Protein 9B9L (pdb70)

Foldseek 3Di:
DDDLVVLLVLLVVQDQDPVSLQVNLVVVLVPLVCQQSNVVVLLVSLLVDQLVCVVVSVVSLVNNLVVSVVVHCRNVVNCLVPLLPSLLSSVPSCPVHDCVVVVVVLVVCVVVVSDDDVSSVSSVVSD/DDDLVVLVVLVVPQDLDVVSLQVVLVVCLVVVVVQLSSLVSLLVVLLPDDLVCNVSSVVSLVSNLVVCVVPNCSNVVNCLVRQLVSLLSNLPVVCPSVVVLVVCDVVCSDDVVSSVSNVVSND/DDDDDDVPDDD

Secondary structure (DSSP, 8-state):
---HHHHHHHHHH--SBHHHHHHHHHHHHHTGGGHHHHHHHHHHHHHHS-HHHHHHHHHHHHHHHHHGGGT-SHHHHHHHHHHHHHHHHHHTT-TTS--HHHHHHHHHHHHHTSS-HHHHHHHTTT-/---HHHHHHHHHT--SSHHHHHHHHHHHHHTGGGHHHHHHHHHHHHTTS-GGGHHHHHHHHHHHHHHHTTT-SHHHHHHHHHHHHHHHHHHS----HHHHHHHHHHTTSS-HHHHHHHHHTT-/-PPBP------

Radius of gyration: 19.57 Å; Cα contacts (8 Å, |Δi|>4): 255; chains: 3; bounding box: 43×52×42 Å

InterPro domains:
  IPR006569 CID domain [PF04818] (8-125)
  IPR006569 CID domain [PS51391] (1-133)
  IPR006569 CID domain [SM00582] (8-130)
  IPR008942 ENTH/VHS [G3DSA:1.25.40.90] (1-135)
  IPR008942 ENTH/VHS [SSF48464] (3-128)
  IPR032337 RPRD1A/B, C-terminal domain [PF16566] (178-324)
  IPR047882 RPRD1B, CID domain [cd17012] (3-131)

B-factor: mean 77.67, std 10.61, range [42.47, 113.45]

Organism: Homo sapiens (NCBI:txid9606)

Nearest PDB structures (foldseek):
  9b9l-assembly2_B  TM=1.008E+00  e=5.001E-17  Homo sapiens
  4jxt-assembly1_A  TM=9.809E-01  e=1.458E-11  Homo sapiens
  4q94-assembly3_A  TM=7.690E-01  e=9.410E-14  Homo sapiens
  4q94-assembly3_B  TM=7.676E-01  e=2.554E-13  Homo sapiens
  4q96-assembly2_A  TM=7.679E-01  e=2.967E-13  Homo sapiens

Structure (mmCIF, N/CA/C/O backbone):
data_9B9L
#
_entry.id   9B9L
#
_cell.length_a   66.317
_cell.length_b   90.231
_cell.length_c   135.074
_cell.angle_alpha   90.00
_cell.angle_beta   90.00
_cell.angle_gamma   90.00
#
_symmetry.space_group_name_H-M   'C 2 2 21'
#
loop_
_entity.id
_entity.type
_entity.pdbx_description
1 polymer 'Regulation of nuclear pre-mRNA domain-containing protein 1B'
2 polymer SER-PRO-THR-SER-PRO-SER-TYR-SER-PRO-TPO-SER-PRO-SER-TYR-SER
3 water water
#
loop_
_atom_site.group_PDB
_atom_site.id
_atom_site.type_symbol
_atom_site.label_atom_id
_atom_site.label_alt_id
_atom_site.label_comp_id
_atom_site.label_asym_id
_atom_site.label_entity_id
_atom_site.label_seq_id
_atom_site.pdbx_PDB_ins_code
_atom_site.Cartn_x
_atom_site.Cartn_y
_atom_site.Cartn_z
_atom_site.occupancy
_atom_site.B_iso_or_equiv
_atom_site.auth_seq_id
_atom_site.auth_comp_id
_atom_site.auth_asym_id
_atom_site.auth_atom_id
_atom_site.pdbx_PDB_model_num
ATOM 1 N N . SER A 1 1 ? 46.366 14.389 -15.230 1.00 94.70 1 SER A N 1
ATOM 2 C CA . SER A 1 1 ? 45.715 15.697 -15.060 1.00 92.97 1 SER A CA 1
ATOM 3 C C . SER A 1 1 ? 44.285 15.642 -15.558 1.00 89.02 1 SER A C 1
ATOM 4 O O . SER A 1 1 ? 44.053 15.413 -16.746 1.00 87.12 1 SER A O 1
ATOM 7 N N . PHE A 1 2 ? 43.323 15.853 -14.665 1.00 82.20 2 PHE A N 1
ATOM 8 C CA . PHE A 1 2 ? 41.928 15.747 -15.074 1.00 85.31 2 PHE A CA 1
ATOM 9 C C . PHE A 1 2 ? 41.533 16.919 -15.968 1.00 90.82 2 PHE A C 1
ATOM 10 O O . PHE A 1 2 ? 41.930 18.065 -15.736 1.00 91.39 2 PHE A O 1
ATOM 18 N N . SER A 1 3 ? 40.733 16.622 -16.989 1.00 87.12 3 SER A N 1
ATOM 19 C CA . SER A 1 3 ? 40.107 17.635 -17.828 1.00 85.29 3 SER A CA 1
ATOM 20 C C . SER A 1 3 ? 38.843 17.010 -18.390 1.00 84.75 3 SER A C 1
ATOM 21 O O . SER A 1 3 ? 38.913 15.922 -18.965 1.00 82.90 3 SER A O 1
ATOM 24 N N . GLU A 1 4 ? 37.702 17.684 -18.227 1.00 84.88 4 GLU A N 1
ATOM 25 C CA . GLU A 1 4 ? 36.449 17.144 -18.749 1.00 81.60 4 GLU A CA 1
ATOM 26 C C . GLU A 1 4 ? 36.580 16.773 -20.222 1.00 84.74 4 GLU A C 1
ATOM 27 O O . GLU A 1 4 ? 36.220 15.663 -20.629 1.00 88.89 4 GLU A O 1
ATOM 33 N N . SER A 1 5 ? 37.118 17.679 -21.038 1.00 81.60 5 SER A N 1
ATOM 34 C CA . SER A 1 5 ? 37.169 17.409 -22.470 1.00 83.21 5 SER A CA 1
ATOM 35 C C . SER A 1 5 ? 38.091 16.242 -22.810 1.00 83.27 5 SER A C 1
ATOM 36 O O . SER A 1 5 ? 37.960 15.655 -23.890 1.00 82.03 5 SER A O 1
ATOM 39 N N . ALA A 1 6 ? 39.020 15.894 -21.922 1.00 79.82 6 ALA A N 1
ATOM 40 C CA . ALA A 1 6 ? 39.841 14.716 -22.165 1.00 81.77 6 ALA A CA 1
ATOM 41 C C . ALA A 1 6 ? 39.041 13.439 -21.912 1.00 84.68 6 ALA A C 1
ATOM 42 O O . ALA A 1 6 ? 39.108 12.478 -22.693 1.00 78.90 6 ALA A O 1
ATOM 44 N N . LEU A 1 7 ? 38.282 13.419 -20.816 1.00 84.79 7 LEU A N 1
ATOM 45 C CA . LEU A 1 7 ? 37.340 12.340 -20.555 1.00 82.69 7 LEU A CA 1
ATOM 46 C C . LEU A 1 7 ? 36.428 12.079 -21.743 1.00 79.08 7 LEU A C 1
ATOM 47 O O . LEU A 1 7 ? 36.309 10.939 -22.200 1.00 84.57 7 LEU A O 1
ATOM 52 N N . GLU A 1 8 ? 35.790 13.122 -22.271 1.00 79.60 8 GLU A N 1
ATOM 53 C CA . GLU A 1 8 ? 34.970 12.938 -23.464 1.00 82.53 8 GLU A CA 1
ATOM 54 C C . GLU A 1 8 ? 35.752 12.223 -24.564 1.00 79.55 8 GLU A C 1
ATOM 55 O O . GLU A 1 8 ? 35.179 11.427 -25.319 1.00 76.54 8 GLU A O 1
ATOM 61 N N . LYS A 1 9 ? 37.064 12.468 -24.640 1.00 78.74 9 LYS A N 1
ATOM 62 C CA . LYS A 1 9 ? 37.892 11.839 -25.663 1.00 80.24 9 LYS A CA 1
ATOM 63 C C . LYS A 1 9 ? 38.105 10.364 -25.348 1.00 85.04 9 LYS A C 1
ATOM 64 O O . LYS A 1 9 ? 37.736 9.486 -26.142 1.00 82.23 9 LYS A O 1
ATOM 70 N N . LYS A 1 10 ? 38.701 10.080 -24.178 1.00 84.66 10 LYS A N 1
ATOM 71 C CA . LYS A 1 10 ? 38.845 8.707 -23.705 1.00 75.58 10 LYS A CA 1
ATOM 72 C C . LYS A 1 10 ? 37.542 7.927 -23.881 1.00 77.33 10 LYS A C 1
ATOM 73 O O . LYS A 1 10 ? 37.541 6.830 -24.450 1.00 82.28 10 LYS A O 1
ATOM 79 N N . LEU A 1 11 ? 36.414 8.497 -23.440 1.00 77.22 11 LEU A N 1
ATOM 80 C CA . LEU A 1 11 ? 35.117 7.849 -23.649 1.00 79.35 11 LEU A CA 1
ATOM 81 C C . LEU A 1 11 ? 34.891 7.530 -25.117 1.00 81.32 11 LEU A C 1
ATOM 82 O O . LEU A 1 11 ? 34.597 6.382 -25.478 1.00 85.48 11 LEU A O 1
ATOM 87 N N . SER A 1 12 ? 35.023 8.541 -25.979 1.00 78.72 12 SER A N 1
ATOM 88 C CA . SER A 1 12 ? 34.931 8.333 -27.418 1.00 79.54 12 SER A CA 1
ATOM 89 C C . SER A 1 12 ? 35.820 7.189 -27.895 1.00 76.31 12 SER A C 1
ATOM 90 O O . SER A 1 12 ? 35.491 6.519 -28.876 1.00 74.37 12 SER A O 1
ATOM 93 N N . GLU A 1 13 ? 36.947 6.955 -27.217 1.00 76.67 13 GLU A N 1
ATOM 94 C CA . GLU A 1 13 ? 37.929 5.958 -27.631 1.00 82.29 13 GLU A CA 1
ATOM 95 C C . GLU A 1 13 ? 37.718 4.590 -26.981 1.00 87.47 13 GLU A C 1
ATOM 96 O O . GLU A 1 13 ? 38.177 3.577 -27.530 1.00 82.01 13 GLU A O 1
ATOM 102 N N . LEU A 1 14 ? 37.060 4.551 -25.824 1.00 83.67 14 LEU A N 1
ATOM 103 C CA . LEU A 1 14 ? 36.741 3.330 -25.103 1.00 80.59 14 LEU A CA 1
ATOM 104 C C . LEU A 1 14 ? 36.296 2.221 -26.044 1.00 85.05 14 LEU A C 1
ATOM 105 O O . LEU A 1 14 ? 35.300 2.360 -26.765 1.00 85.31 14 LEU A O 1
ATOM 110 N N . SER A 1 15 ? 37.045 1.126 -26.052 1.00 83.98 15 SER A N 1
ATOM 111 C CA . SER A 1 15 ? 36.654 -0.056 -26.793 1.00 84.69 15 SER A CA 1
ATOM 112 C C . SER A 1 15 ? 36.055 -1.069 -25.828 1.00 82.49 15 SER A C 1
ATOM 113 O O . SER A 1 15 ? 35.918 -0.827 -24.628 1.00 80.18 15 SER A O 1
ATOM 116 N N . ASN A 1 16 ? 35.720 -2.234 -26.358 1.00 80.51 16 ASN A N 1
ATOM 117 C CA . ASN A 1 16 ? 35.077 -3.255 -25.555 1.00 82.32 16 ASN A CA 1
ATOM 118 C C . ASN A 1 16 ? 36.080 -4.157 -24.825 1.00 80.35 16 ASN A C 1
ATOM 119 O O . ASN A 1 16 ? 35.668 -4.945 -23.969 1.00 70.38 16 ASN A O 1
ATOM 124 N N . SER A 1 17 ? 37.381 -4.027 -25.108 1.00 80.95 17 SER A N 1
ATOM 125 C CA . SER A 1 17 ? 38.393 -4.937 -24.580 1.00 75.13 17 SER A CA 1
ATOM 126 C C . SER A 1 17 ? 38.478 -4.892 -23.052 1.00 75.73 17 SER A C 1
ATOM 127 O O . SER A 1 17 ? 38.056 -3.940 -22.396 1.00 80.49 17 SER A O 1
ATOM 130 N N . GLN A 1 18 ? 39.038 -5.963 -22.485 1.00 80.40 18 GLN A N 1
ATOM 131 C CA . GLN A 1 18 ? 39.274 -6.002 -21.045 1.00 78.72 18 GLN A CA 1
ATOM 132 C C . GLN A 1 18 ? 40.318 -4.975 -20.634 1.00 75.55 18 GLN A C 1
ATOM 133 O O . GLN A 1 18 ? 40.293 -4.480 -19.502 1.00 77.77 18 GLN A O 1
ATOM 139 N N . HIS A 1 19 ? 41.244 -4.656 -21.536 1.00 74.67 19 HIS A N 1
ATOM 140 C CA . HIS A 1 19 ? 42.276 -3.674 -21.233 1.00 82.76 19 HIS A CA 1
ATOM 141 C C . HIS A 1 19 ? 41.716 -2.258 -21.274 1.00 81.04 19 HIS A C 1
ATOM 142 O O . HIS A 1 19 ? 41.912 -1.479 -20.332 1.00 81.93 19 HIS A O 1
ATOM 149 N N . SER A 1 20 ? 41.017 -1.908 -22.360 1.00 76.69 20 SER A N 1
ATOM 150 C CA . SER A 1 20 ? 40.458 -0.565 -22.491 1.00 83.92 20 SER A CA 1
ATOM 151 C C . SER A 1 20 ? 39.639 -0.188 -21.265 1.00 77.85 20 SER A C 1
ATOM 152 O O . SER A 1 20 ? 39.926 0.805 -20.597 1.00 77.87 20 SER A O 1
ATOM 155 N N . VAL A 1 21 ? 38.630 -0.999 -20.939 1.00 78.13 21 VAL A N 1
ATOM 156 C CA . VAL A 1 21 ? 37.779 -0.705 -19.788 1.00 72.79 21 VAL A CA 1
ATOM 157 C C . VAL A 1 21 ? 38.607 -0.614 -18.510 1.00 79.33 21 VAL A C 1
ATOM 158 O O . VAL A 1 21 ? 38.373 0.255 -17.657 1.00 75.41 21 VAL A O 1
ATOM 162 N N . GLN A 1 22 ? 39.599 -1.490 -18.356 1.00 80.99 22 GLN A N 1
ATOM 163 C CA . GLN A 1 22 ? 40.192 -1.596 -17.028 1.00 82.23 22 GLN A CA 1
ATOM 164 C C . GLN A 1 22 ? 41.163 -0.462 -16.726 1.00 80.35 22 GLN A C 1
ATOM 165 O O . GLN A 1 22 ? 41.326 -0.112 -15.555 1.00 83.92 22 GLN A O 1
ATOM 171 N N . THR A 1 23 ? 41.789 0.141 -17.745 1.00 77.81 23 THR A N 1
ATOM 172 C CA . THR A 1 23 ? 42.731 1.237 -17.515 1.00 81.68 23 THR A CA 1
ATOM 173 C C . THR A 1 23 ? 42.106 2.620 -17.679 1.00 79.53 23 THR A C 1
ATOM 174 O O . THR A 1 23 ? 42.606 3.587 -17.097 1.00 74.85 23 THR A O 1
ATOM 178 N N . LEU A 1 24 ? 41.041 2.740 -18.463 1.00 74.12 24 LEU A N 1
ATOM 179 C CA . LEU A 1 24 ? 40.212 3.920 -18.351 1.00 74.54 24 LEU A CA 1
ATOM 180 C C . LEU A 1 24 ? 39.591 3.999 -16.964 1.00 75.64 24 LEU A C 1
ATOM 181 O O . LEU A 1 24 ? 39.600 5.059 -16.326 1.00 82.24 24 LEU A O 1
ATOM 186 N N . SER A 1 25 ? 39.095 2.875 -16.460 1.00 76.96 25 SER A N 1
ATOM 187 C CA . SER A 1 25 ? 38.513 2.847 -15.120 1.00 79.38 25 SER A CA 1
ATOM 188 C C . SER A 1 25 ? 39.532 3.185 -14.044 1.00 77.25 25 SER A C 1
ATOM 189 O O . SER A 1 25 ? 39.169 3.712 -12.985 1.00 77.57 25 SER A O 1
ATOM 192 N N . LEU A 1 26 ? 40.799 2.854 -14.279 1.00 75.43 26 LEU A N 1
ATOM 193 C CA . LEU A 1 26 ? 41.839 3.271 -13.352 1.00 77.48 26 LEU A CA 1
ATOM 194 C C . LEU A 1 26 ? 42.057 4.780 -13.416 1.00 84.45 26 LEU A C 1
ATOM 195 O O . LEU A 1 26 ? 42.212 5.429 -12.374 1.00 84.76 26 LEU A O 1
ATOM 200 N N . TRP A 1 27 ? 42.094 5.354 -14.629 1.00 85.38 27 TRP A N 1
ATOM 201 C CA . TRP A 1 27 ? 42.254 6.802 -14.760 1.00 81.13 27 TRP A CA 1
ATOM 202 C C . TRP A 1 27 ? 41.183 7.522 -13.954 1.00 81.71 27 TRP A C 1
ATOM 203 O O . TRP A 1 27 ? 41.486 8.409 -13.145 1.00 83.27 27 TRP A O 1
ATOM 214 N N . LEU A 1 28 ? 39.929 7.099 -14.105 1.00 74.17 28 LEU A N 1
ATOM 215 C CA . LEU A 1 28 ? 38.845 7.763 -13.390 1.00 75.69 28 LEU A CA 1
ATOM 216 C C . LEU A 1 28 ? 39.017 7.693 -11.870 1.00 81.64 28 LEU A C 1
ATOM 217 O O . LEU A 1 28 ? 38.701 8.662 -11.171 1.00 81.07 28 LEU A O 1
ATOM 222 N N . ILE A 1 29 ? 39.508 6.566 -11.326 1.00 82.17 29 ILE A N 1
ATOM 223 C CA . ILE A 1 29 ? 39.600 6.487 -9.858 1.00 82.38 29 ILE A CA 1
ATOM 224 C C . ILE A 1 29 ? 40.770 7.322 -9.365 1.00 81.81 29 ILE A C 1
ATOM 225 O O . ILE A 1 29 ? 40.745 7.821 -8.235 1.00 82.23 29 ILE A O 1
ATOM 230 N N . HIS A 1 30 ? 41.810 7.476 -10.189 1.00 86.08 30 HIS A N 1
ATOM 231 C CA . HIS A 1 30 ? 42.887 8.408 -9.862 1.00 88.75 30 HIS A CA 1
ATOM 232 C C . HIS A 1 30 ? 42.331 9.790 -9.546 1.00 89.11 30 HIS A C 1
ATOM 233 O O . HIS A 1 30 ? 42.852 10.507 -8.681 1.00 87.63 30 HIS A O 1
ATOM 240 N N . HIS A 1 31 ? 41.248 10.160 -10.213 1.00 86.15 31 HIS A N 1
ATOM 241 C CA . HIS A 1 31 ? 40.610 11.453 -10.054 1.00 84.09 31 HIS A CA 1
ATOM 242 C C . HIS A 1 31 ? 39.274 11.323 -9.325 1.00 85.07 31 HIS A C 1
ATOM 243 O O . HIS A 1 31 ? 38.301 12.004 -9.659 1.00 86.46 31 HIS A O 1
ATOM 250 N N . ARG A 1 32 ? 39.207 10.445 -8.315 1.00 83.17 32 ARG A N 1
ATOM 251 C CA . ARG A 1 32 ? 37.968 10.295 -7.549 1.00 80.88 32 ARG A CA 1
ATOM 252 C C . ARG A 1 32 ? 37.484 11.634 -6.999 1.00 83.78 32 ARG A C 1
ATOM 253 O O . ARG A 1 32 ? 36.280 11.810 -6.769 1.00 85.35 32 ARG A O 1
ATOM 261 N N . LYS A 1 33 ? 38.408 12.589 -6.795 1.00 82.96 33 LYS A N 1
ATOM 262 C CA . LYS A 1 33 ? 38.060 13.965 -6.431 1.00 90.40 33 LYS A CA 1
ATOM 263 C C . LYS A 1 33 ? 37.096 14.608 -7.420 1.00 87.24 33 LYS A C 1
ATOM 264 O O . LYS A 1 33 ? 36.383 15.549 -7.057 1.00 86.81 33 LYS A O 1
ATOM 270 N N . HIS A 1 34 ? 37.060 14.125 -8.660 1.00 85.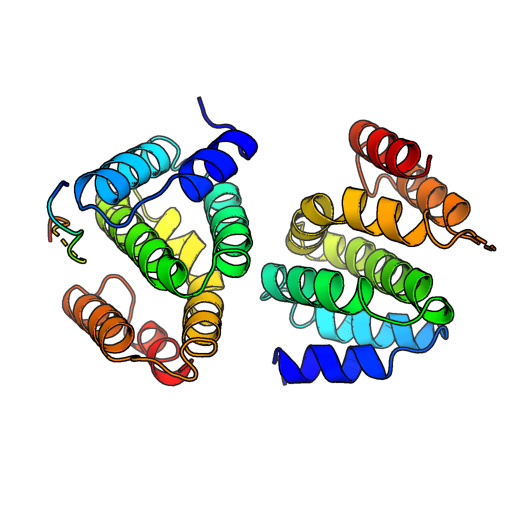51 34 HIS A N 1
ATOM 271 C CA . HIS A 1 34 ? 36.252 14.720 -9.714 1.00 81.45 34 HIS A CA 1
ATOM 272 C C . HIS A 1 34 ? 35.055 13.851 -10.072 1.00 77.60 34 HIS A C 1
ATOM 273 O O . HIS A 1 34 ? 34.635 13.810 -11.230 1.00 76.20 34 HIS A O 1
ATOM 280 N N . ALA A 1 35 ? 34.478 13.188 -9.067 1.00 74.37 35 ALA A N 1
ATOM 281 C CA . ALA A 1 35 ? 33.510 12.126 -9.316 1.00 72.98 35 ALA A CA 1
ATOM 282 C C . ALA A 1 35 ? 32.217 12.672 -9.906 1.00 69.50 35 ALA A C 1
ATOM 283 O O . ALA A 1 35 ? 31.683 12.117 -10.874 1.00 72.16 35 ALA A O 1
ATOM 285 N N . GLY A 1 36 ? 31.699 13.755 -9.346 1.00 72.58 36 GLY A N 1
ATOM 286 C CA . GLY A 1 36 ? 30.504 14.388 -9.857 1.00 67.41 36 GLY A CA 1
ATOM 287 C C . GLY A 1 36 ? 30.574 14.805 -11.316 1.00 65.33 36 GLY A C 1
ATOM 288 O O . GLY A 1 36 ? 29.649 14.536 -12.100 1.00 55.73 36 GLY A O 1
ATOM 289 N N . PRO A 1 37 ? 31.642 15.517 -11.710 1.00 71.72 37 PRO A N 1
ATOM 290 C CA . PRO A 1 37 ? 31.752 15.874 -13.137 1.00 71.21 37 PRO A CA 1
ATOM 291 C C . PRO A 1 37 ? 31.938 14.649 -14.009 1.00 66.85 37 PRO A C 1
ATOM 292 O O . PRO A 1 37 ? 31.300 14.538 -15.065 1.00 65.39 37 PRO A O 1
ATOM 296 N N . ILE A 1 38 ? 32.792 13.717 -13.576 1.00 69.35 38 ILE A N 1
ATOM 297 C CA . ILE A 1 38 ? 33.047 12.499 -14.343 1.00 65.92 38 ILE A CA 1
ATOM 298 C C . ILE A 1 38 ? 31.738 11.787 -14.667 1.00 57.29 38 ILE A C 1
ATOM 299 O O . ILE A 1 38 ? 31.467 11.448 -15.825 1.00 60.36 38 ILE A O 1
ATOM 304 N N . VAL A 1 39 ? 30.876 11.609 -13.667 1.00 52.79 39 VAL A N 1
ATOM 305 C CA . VAL A 1 39 ? 29.678 10.798 -13.893 1.00 65.26 39 VAL A CA 1
ATOM 306 C C . VAL A 1 39 ? 28.712 11.518 -14.818 1.00 62.64 39 VAL A C 1
ATOM 307 O O . VAL A 1 39 ? 28.053 10.900 -15.670 1.00 62.64 39 VAL A O 1
ATOM 311 N N . SER A 1 40 ? 28.643 12.842 -14.688 1.00 69.74 40 SER A N 1
ATOM 312 C CA . SER A 1 40 ? 27.687 13.652 -15.430 1.00 64.97 40 SER A CA 1
ATOM 313 C C . SER A 1 40 ? 28.009 13.678 -16.922 1.00 61.28 40 SER A C 1
ATOM 314 O O . SER A 1 40 ? 27.091 13.783 -17.752 1.00 57.53 40 SER A O 1
ATOM 317 N N . VAL A 1 41 ? 29.295 13.566 -17.278 1.00 61.55 41 VAL A N 1
ATOM 318 C CA . VAL A 1 41 ? 29.690 13.551 -18.683 1.00 64.19 41 VAL A CA 1
ATOM 319 C C . VAL A 1 41 ? 29.639 12.141 -19.239 1.00 62.50 41 VAL A C 1
ATOM 320 O O . VAL A 1 41 ? 29.392 11.969 -20.444 1.00 56.72 41 VAL A O 1
ATOM 324 N N . TRP A 1 42 ? 29.932 11.137 -18.387 1.00 64.77 42 TRP A N 1
ATOM 325 C CA . TRP A 1 42 ? 29.647 9.744 -18.719 1.00 56.90 42 TRP A CA 1
ATOM 326 C C . TRP A 1 42 ? 28.195 9.605 -19.113 1.00 59.91 42 TRP A C 1
ATOM 327 O O . TRP A 1 42 ? 27.874 9.048 -20.172 1.00 57.92 42 TRP A O 1
ATOM 338 N N . HIS A 1 43 ? 27.299 10.156 -18.277 1.00 56.61 43 HIS A N 1
ATOM 339 C CA . HIS A 1 43 ? 25.873 10.106 -18.574 1.00 58.34 43 HIS A CA 1
ATOM 340 C C . HIS A 1 43 ? 25.554 10.809 -19.892 1.00 64.92 43 HIS A C 1
ATOM 341 O O . HIS A 1 43 ? 24.634 10.396 -20.615 1.00 72.40 43 HIS A O 1
ATOM 348 N N . ARG A 1 44 ? 26.332 11.825 -20.260 1.00 53.79 44 ARG A N 1
ATOM 349 C CA . ARG A 1 44 ? 26.028 12.540 -21.496 1.00 67.91 44 ARG A CA 1
ATOM 350 C C . ARG A 1 44 ? 26.594 11.793 -22.695 1.00 64.01 44 ARG A C 1
ATOM 351 O O . ARG A 1 44 ? 25.892 11.570 -23.692 1.00 63.40 44 ARG A O 1
ATOM 359 N N . GLU A 1 45 ? 27.865 11.397 -22.604 1.00 64.00 45 GLU A N 1
ATOM 360 C CA . GLU A 1 45 ? 28.468 10.599 -23.672 1.00 73.22 45 GLU A CA 1
ATOM 361 C C . GLU A 1 45 ? 27.817 9.228 -23.802 1.00 64.76 45 GLU A C 1
ATOM 362 O O . GLU A 1 45 ? 27.641 8.744 -24.927 1.00 71.81 45 GLU A O 1
ATOM 368 N N . LEU A 1 46 ? 27.441 8.589 -22.684 1.00 59.36 46 LEU A N 1
ATOM 369 C CA . LEU A 1 46 ? 26.628 7.361 -22.777 1.00 68.14 46 LEU A CA 1
ATOM 370 C C . LEU A 1 46 ? 25.441 7.541 -23.699 1.00 68.24 46 LEU A C 1
ATOM 371 O O . LEU A 1 46 ? 25.204 6.731 -24.606 1.00 63.58 46 LEU A O 1
ATOM 376 N N . ARG A 1 47 ? 24.643 8.577 -23.437 1.00 70.07 47 ARG A N 1
ATOM 377 C CA . ARG A 1 47 ? 23.402 8.731 -24.173 1.00 67.80 47 ARG A CA 1
ATOM 378 C C . ARG A 1 47 ? 23.663 9.104 -25.623 1.00 63.82 47 ARG A C 1
ATOM 379 O O . ARG A 1 47 ? 22.785 8.905 -26.474 1.00 60.46 47 ARG A O 1
ATOM 387 N N . LYS A 1 48 ? 24.873 9.578 -25.921 1.00 66.20 48 LYS A N 1
ATOM 388 C CA . LYS A 1 48 ? 25.266 9.906 -27.285 1.00 71.77 48 LYS A CA 1
ATOM 389 C C . LYS A 1 48 ? 25.808 8.695 -28.039 1.00 70.89 48 LYS A C 1
ATOM 390 O O . LYS A 1 48 ? 25.631 8.612 -29.263 1.00 72.96 48 LYS A O 1
ATOM 396 N N . ALA A 1 49 ? 26.445 7.751 -27.344 1.00 65.06 49 ALA A N 1
ATOM 397 C CA . ALA A 1 49 ? 27.007 6.576 -28.007 1.00 70.74 49 ALA A CA 1
ATOM 398 C C . ALA A 1 49 ? 25.933 5.779 -28.744 1.00 69.68 49 ALA A C 1
ATOM 399 O O . ALA A 1 49 ? 24.755 5.795 -28.377 1.00 68.61 49 ALA A O 1
ATOM 401 N N . LYS A 1 50 ? 26.358 5.067 -29.793 1.00 76.94 50 LYS A N 1
ATOM 402 C CA . LYS A 1 50 ? 25.513 4.072 -30.457 1.00 78.06 50 LYS A CA 1
ATOM 403 C C . LYS A 1 50 ? 25.201 2.904 -29.523 1.00 78.64 50 LYS A C 1
ATOM 404 O O . LYS A 1 50 ? 25.834 2.717 -28.479 1.00 80.71 50 LYS A O 1
ATOM 410 N N . SER A 1 51 ? 24.227 2.081 -29.936 1.00 80.41 51 SER A N 1
ATOM 411 C CA . SER A 1 51 ? 23.705 1.044 -29.047 1.00 79.66 51 SER A CA 1
ATOM 412 C C . SER A 1 51 ? 24.719 -0.060 -28.771 1.00 80.32 51 SER A C 1
ATOM 413 O O . SER A 1 51 ? 24.640 -0.719 -27.727 1.00 82.47 51 SER A O 1
ATOM 416 N N . ASN A 1 52 ? 25.659 -0.297 -29.684 1.00 80.89 52 ASN A N 1
ATOM 417 C CA . ASN A 1 52 ? 26.628 -1.372 -29.478 1.00 87.55 52 ASN A CA 1
ATOM 418 C C . ASN A 1 52 ? 27.672 -1.009 -28.435 1.00 84.05 52 ASN A C 1
ATOM 419 O O . ASN A 1 52 ? 28.364 -1.899 -27.924 1.00 83.49 52 ASN A O 1
ATOM 424 N N . ARG A 1 53 ? 27.798 0.279 -28.120 1.00 79.26 53 ARG A N 1
ATOM 425 C CA . ARG A 1 53 ? 28.732 0.763 -27.113 1.00 78.96 53 ARG A CA 1
ATOM 426 C C . ARG A 1 53 ? 28.066 1.134 -25.800 1.00 72.75 53 ARG A C 1
ATOM 427 O O . ARG A 1 53 ? 28.781 1.410 -24.827 1.00 66.47 53 ARG A O 1
ATOM 435 N N . LYS A 1 54 ? 26.727 1.185 -25.756 1.00 74.07 54 LYS A N 1
ATOM 436 C CA . LYS A 1 54 ? 26.042 1.607 -24.535 1.00 72.37 54 LYS A CA 1
ATOM 437 C C . LYS A 1 54 ? 26.360 0.651 -23.401 1.00 71.39 54 LYS A C 1
ATOM 438 O O . LYS A 1 54 ? 26.765 1.067 -22.305 1.00 65.98 54 LYS A O 1
ATOM 444 N N . LEU A 1 55 ? 26.183 -0.646 -23.675 1.00 72.59 55 LEU A N 1
ATOM 445 C CA . LEU A 1 55 ? 26.654 -1.734 -22.829 1.00 64.38 55 LEU A CA 1
ATOM 446 C C . LEU A 1 55 ? 28.069 -1.503 -22.311 1.00 59.69 55 LEU A C 1
ATOM 447 O O . LEU A 1 55 ? 28.303 -1.532 -21.098 1.00 58.23 55 LEU A O 1
ATOM 452 N N . THR A 1 56 ? 29.018 -1.232 -23.208 1.00 59.99 56 THR A N 1
ATOM 453 C CA . THR A 1 56 ? 30.410 -1.029 -22.803 1.00 61.39 56 THR A CA 1
ATOM 454 C C . THR A 1 56 ? 30.557 0.098 -21.781 1.00 65.28 56 THR A C 1
ATOM 455 O O . THR A 1 56 ? 31.393 0.006 -20.870 1.00 60.22 56 THR A O 1
ATOM 459 N N . PHE A 1 57 ? 29.775 1.182 -21.932 1.00 64.62 57 PHE A N 1
ATOM 460 C CA . PHE A 1 57 ? 29.768 2.258 -20.938 1.00 61.47 57 PHE A CA 1
ATOM 461 C C . PHE A 1 57 ? 29.313 1.740 -19.580 1.00 62.58 57 PHE A C 1
ATOM 462 O O . PHE A 1 57 ? 29.956 1.999 -18.550 1.00 60.96 57 PHE A O 1
ATOM 470 N N . LEU A 1 58 ? 28.196 1.000 -19.555 1.00 63.14 58 LEU A N 1
ATOM 471 C CA . LEU A 1 58 ? 27.792 0.349 -18.307 1.00 63.53 58 LEU A CA 1
ATOM 472 C C . LEU A 1 58 ? 28.888 -0.575 -17.770 1.00 57.09 58 LEU A C 1
ATOM 473 O O . LEU A 1 58 ? 28.993 -0.746 -16.559 1.00 60.91 58 LEU A O 1
ATOM 478 N N . TYR A 1 59 ? 29.744 -1.133 -18.632 1.00 57.58 59 TYR A N 1
ATOM 479 C CA . TYR A 1 59 ? 30.833 -1.971 -18.113 1.00 64.08 59 TYR A CA 1
ATOM 480 C C . TYR A 1 59 ? 31.987 -1.135 -17.591 1.00 58.89 59 TYR A C 1
ATOM 481 O O . TYR A 1 59 ? 32.794 -1.623 -16.785 1.00 59.80 59 TYR A O 1
ATOM 490 N N . LEU A 1 60 ? 32.117 0.096 -18.080 1.00 61.43 60 LEU A N 1
ATOM 491 C CA . LEU A 1 60 ? 33.026 1.029 -17.429 1.00 58.97 60 LEU A CA 1
ATOM 492 C C . LEU A 1 60 ? 32.504 1.373 -16.051 1.00 54.76 60 LEU A C 1
ATOM 493 O O . LEU A 1 60 ? 33.261 1.369 -15.065 1.00 51.07 60 LEU A O 1
ATOM 498 N N . ALA A 1 61 ? 31.195 1.626 -15.959 1.00 53.37 61 ALA A N 1
ATOM 499 C CA . ALA A 1 61 ? 30.598 1.963 -14.673 1.00 56.30 61 ALA A CA 1
ATOM 500 C C . ALA A 1 61 ? 30.993 0.934 -13.638 1.00 51.48 61 ALA A C 1
ATOM 501 O O . ALA A 1 61 ? 31.688 1.235 -12.654 1.00 45.65 61 ALA A O 1
ATOM 503 N N . ASN A 1 62 ? 30.574 -0.310 -13.887 1.00 64.09 62 ASN A N 1
ATOM 504 C CA . ASN A 1 62 ? 31.007 -1.505 -13.174 1.00 53.02 62 ASN A CA 1
ATOM 505 C C . ASN A 1 62 ? 32.435 -1.456 -12.663 1.00 52.51 62 ASN A C 1
ATOM 506 O O . ASN A 1 62 ? 32.664 -1.451 -11.454 1.00 55.17 62 ASN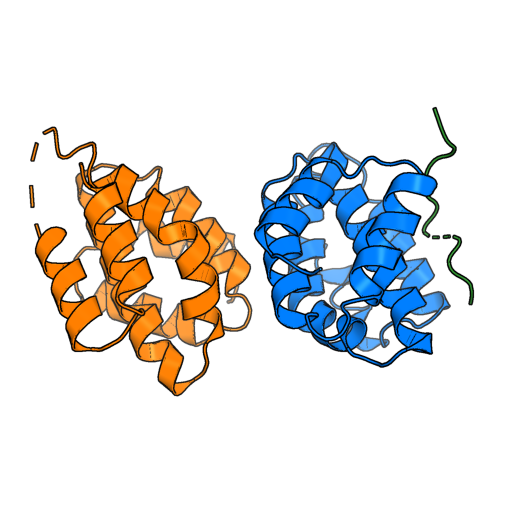 A O 1
ATOM 511 N N . ASP A 1 63 ? 33.408 -1.393 -13.567 1.00 49.72 63 ASP A N 1
ATOM 512 C CA . ASP A 1 63 ? 34.782 -1.506 -13.108 1.00 54.83 63 ASP A CA 1
ATOM 513 C C . ASP A 1 63 ? 35.211 -0.322 -12.227 1.00 61.44 63 ASP A C 1
ATOM 514 O O . ASP A 1 63 ? 36.096 -0.494 -11.377 1.00 61.69 63 ASP A O 1
ATOM 519 N N . VAL A 1 64 ? 34.626 0.890 -12.408 1.00 60.49 64 VAL A N 1
ATOM 520 C CA . VAL A 1 64 ? 34.983 1.986 -11.486 1.00 61.30 64 VAL A CA 1
ATOM 521 C C . VAL A 1 64 ? 34.162 1.898 -10.199 1.00 58.34 64 VAL A C 1
ATOM 522 O O . VAL A 1 64 ? 34.707 2.068 -9.099 1.00 57.57 64 VAL A O 1
ATOM 526 N N . ILE A 1 65 ? 32.854 1.615 -10.303 1.00 51.90 65 ILE A N 1
ATOM 527 C CA . ILE A 1 65 ? 32.040 1.515 -9.095 1.00 54.16 65 ILE A CA 1
ATOM 528 C C . ILE A 1 65 ? 32.636 0.492 -8.146 1.00 61.42 65 ILE A C 1
ATOM 529 O O . ILE A 1 65 ? 32.741 0.729 -6.934 1.00 60.16 65 ILE A O 1
ATOM 534 N N . GLN A 1 66 ? 33.070 -0.654 -8.702 1.00 65.27 66 GLN A N 1
ATOM 535 C CA . GLN A 1 66 ? 33.526 -1.793 -7.905 1.00 61.57 66 GLN A CA 1
ATOM 536 C C . GLN A 1 66 ? 34.906 -1.535 -7.312 1.00 69.94 66 GLN A C 1
ATOM 537 O O . GLN A 1 66 ? 35.126 -1.775 -6.121 1.00 77.45 66 GLN A O 1
ATOM 543 N N . ASN A 1 67 ? 35.841 -1.019 -8.114 1.00 66.10 67 ASN A N 1
ATOM 544 C CA . ASN A 1 67 ? 37.191 -0.743 -7.642 1.00 65.97 67 ASN A CA 1
ATOM 545 C C . ASN A 1 67 ? 37.330 0.586 -6.907 1.00 69.14 67 ASN A C 1
ATOM 546 O O . ASN A 1 67 ? 38.319 0.776 -6.190 1.00 68.61 67 ASN A O 1
ATOM 551 N N . SER A 1 68 ? 36.381 1.514 -7.056 1.00 70.51 68 SER A N 1
ATOM 552 C CA . SER A 1 68 ? 36.470 2.729 -6.258 1.00 73.65 68 SER A CA 1
ATOM 553 C C . SER A 1 68 ? 36.195 2.460 -4.792 1.00 74.73 68 SER A C 1
ATOM 554 O O . SER A 1 68 ? 36.369 3.365 -3.968 1.00 79.78 68 SER A O 1
ATOM 557 N N . LYS A 1 69 ? 35.721 1.262 -4.454 1.00 74.54 69 LYS A N 1
ATOM 558 C CA . LYS A 1 69 ? 35.244 1.046 -3.095 1.00 74.37 69 LYS A CA 1
ATOM 559 C C . LYS A 1 69 ? 36.395 0.855 -2.119 1.00 74.72 69 LYS A C 1
ATOM 560 O O . LYS A 1 69 ? 36.261 1.212 -0.944 1.00 75.89 69 LYS A O 1
ATOM 566 N N . ARG A 1 70 ? 37.538 0.347 -2.591 1.00 70.80 70 ARG A N 1
ATOM 567 C CA . ARG A 1 70 ? 38.743 0.315 -1.771 1.00 71.25 70 ARG A CA 1
ATOM 568 C C . ARG A 1 70 ? 39.316 1.704 -1.504 1.00 79.42 70 ARG A C 1
ATOM 569 O O . ARG A 1 70 ? 40.241 1.824 -0.691 1.00 77.45 70 ARG A O 1
ATOM 571 N N . LYS A 1 71 ? 38.789 2.742 -2.168 1.00 83.89 71 LYS A N 1
ATOM 572 C CA . LYS A 1 71 ? 39.281 4.115 -2.120 1.00 75.61 71 LYS A CA 1
ATOM 573 C C . LYS A 1 71 ? 38.323 5.074 -1.428 1.00 82.61 71 LYS A C 1
ATOM 574 O O . LYS A 1 71 ? 38.767 6.088 -0.873 1.00 85.67 71 LYS A O 1
ATOM 580 N N . GLY A 1 72 ? 37.023 4.788 -1.459 1.00 79.09 72 GLY A N 1
ATOM 581 C CA . GLY A 1 72 ? 36.027 5.640 -0.848 1.00 72.71 72 GLY A CA 1
ATOM 582 C C . GLY A 1 72 ? 34.695 5.493 -1.552 1.00 73.77 72 GLY A C 1
ATOM 583 O O . GLY A 1 72 ? 34.611 4.913 -2.641 1.00 80.34 72 GLY A O 1
ATOM 584 N N . PRO A 1 73 ? 33.623 6.005 -0.949 1.00 66.75 73 PRO A N 1
ATOM 585 C CA . PRO A 1 73 ? 32.300 5.883 -1.575 1.00 68.09 73 PRO A CA 1
ATOM 586 C C . PRO A 1 73 ? 31.940 7.041 -2.502 1.00 80.64 73 PRO A C 1
ATOM 587 O O . PRO A 1 73 ? 30.795 7.511 -2.481 1.00 80.32 73 PRO A O 1
ATOM 591 N N . GLU A 1 74 ? 32.881 7.528 -3.317 1.00 79.02 74 GLU A N 1
ATOM 592 C CA . GLU A 1 74 ? 32.555 8.659 -4.184 1.00 77.58 74 GLU A CA 1
ATOM 593 C C . GLU A 1 74 ? 31.690 8.192 -5.364 1.00 75.68 74 GLU A C 1
ATOM 594 O O . GLU A 1 74 ? 30.503 8.509 -5.440 1.00 72.25 74 GLU A O 1
ATOM 600 N N . PHE A 1 75 ? 32.290 7.414 -6.278 1.00 77.67 75 PHE A N 1
ATOM 601 C CA . PHE A 1 75 ? 31.586 7.042 -7.509 1.00 69.95 75 PHE A CA 1
ATOM 602 C C . PHE A 1 75 ? 30.367 6.179 -7.211 1.00 70.28 75 PHE A C 1
ATOM 603 O O . PHE A 1 75 ? 29.339 6.289 -7.893 1.00 68.51 75 PHE A O 1
ATOM 611 N N . THR A 1 76 ? 30.472 5.296 -6.215 1.00 68.28 76 THR A N 1
ATOM 612 C CA . THR A 1 76 ? 29.298 4.591 -5.711 1.00 69.39 76 THR A CA 1
ATOM 613 C C . THR A 1 76 ? 28.160 5.567 -5.436 1.00 70.13 76 THR A C 1
ATOM 614 O O . THR A 1 76 ? 27.037 5.397 -5.926 1.00 70.42 76 THR A O 1
ATOM 618 N N . ARG A 1 77 ? 28.454 6.625 -4.673 1.00 78.45 77 ARG A N 1
ATOM 619 C CA . ARG A 1 77 ? 27.458 7.650 -4.358 1.00 78.09 77 ARG A CA 1
ATOM 620 C C . ARG A 1 77 ? 27.032 8.431 -5.603 1.00 71.44 77 ARG A C 1
ATOM 621 O O . ARG A 1 77 ? 25.841 8.708 -5.799 1.00 68.30 77 ARG A O 1
ATOM 629 N N . GLU A 1 78 ? 27.983 8.800 -6.457 1.00 67.44 78 GLU A N 1
ATOM 630 C CA . GLU A 1 78 ? 27.606 9.612 -7.606 1.00 71.73 78 GLU A CA 1
ATOM 631 C C . GLU A 1 78 ? 26.715 8.830 -8.569 1.00 71.79 78 GLU A C 1
ATOM 632 O O . GLU A 1 78 ? 25.764 9.385 -9.124 1.00 72.93 78 GLU A O 1
ATOM 638 N N . PHE A 1 79 ? 26.963 7.530 -8.733 1.00 77.28 79 PHE A N 1
ATOM 639 C CA . PHE A 1 79 ? 26.329 6.778 -9.810 1.00 71.57 79 PHE A CA 1
ATOM 640 C C . PHE A 1 79 ? 24.872 6.417 -9.532 1.00 72.39 79 PHE A C 1
ATOM 641 O O . PHE A 1 79 ? 24.114 6.211 -10.488 1.00 71.12 79 PHE A O 1
ATOM 649 N N . GLU A 1 80 ? 24.453 6.341 -8.265 1.00 68.41 80 GLU A N 1
ATOM 650 C CA . GLU A 1 80 ? 23.099 5.868 -7.994 1.00 74.00 80 GLU A CA 1
ATOM 651 C C . GLU A 1 80 ? 22.039 6.846 -8.505 1.00 75.35 80 GLU A C 1
ATOM 652 O O . GLU A 1 80 ? 21.026 6.424 -9.083 1.00 70.90 80 GLU A O 1
ATOM 658 N N . SER A 1 81 ? 22.278 8.156 -8.362 1.00 80.72 81 SER A N 1
ATOM 659 C CA . SER A 1 81 ? 21.337 9.170 -8.834 1.00 74.54 81 SER A CA 1
ATOM 660 C C . SER A 1 81 ? 21.268 9.196 -10.359 1.00 77.46 81 SER A C 1
ATOM 661 O O . SER A 1 81 ? 20.544 10.011 -10.948 1.00 88.12 81 SER A O 1
ATOM 664 N N . VAL A 1 82 ? 22.040 8.310 -10.993 1.00 70.67 82 VAL A N 1
ATOM 665 C CA . VAL A 1 82 ? 22.120 8.221 -12.447 1.00 65.49 82 VAL A CA 1
ATOM 666 C C . VAL A 1 82 ? 21.697 6.840 -12.955 1.00 76.77 82 VAL A C 1
ATOM 667 O O . VAL A 1 82 ? 20.978 6.758 -13.967 1.00 74.51 82 VAL A O 1
ATOM 671 N N . LEU A 1 83 ? 22.107 5.766 -12.276 1.00 71.70 83 LEU A N 1
ATOM 672 C CA . LEU A 1 83 ? 21.966 4.443 -12.873 1.00 65.53 83 LEU A CA 1
ATOM 673 C C . LEU A 1 83 ? 20.516 4.104 -13.191 1.00 65.84 83 LEU A C 1
ATOM 674 O O . LEU A 1 83 ? 20.263 3.391 -14.168 1.00 72.14 83 LEU A O 1
ATOM 679 N N . VAL A 1 84 ? 19.545 4.606 -12.424 1.00 52.49 84 VAL A N 1
ATOM 680 C CA . VAL A 1 84 ? 18.177 4.267 -12.794 1.00 52.91 84 VAL A CA 1
ATOM 681 C C . VAL A 1 84 ? 17.815 4.861 -14.134 1.00 62.84 84 VAL A C 1
ATOM 682 O O . VAL A 1 84 ? 16.965 4.320 -14.846 1.00 70.35 84 VAL A O 1
ATOM 686 N N . ASP A 1 85 ? 18.483 5.937 -14.533 1.00 71.12 85 ASP A N 1
ATOM 687 C CA . ASP A 1 85 ? 18.249 6.485 -15.860 1.00 69.89 85 ASP A CA 1
ATOM 688 C C . ASP A 1 85 ? 19.046 5.709 -16.905 1.00 67.45 85 ASP A C 1
ATOM 689 O O . ASP A 1 85 ? 18.495 5.276 -17.926 1.00 67.72 85 ASP A O 1
ATOM 694 N N . ALA A 1 86 ? 20.343 5.509 -16.650 1.00 65.86 86 ALA A N 1
ATOM 695 C CA . ALA A 1 86 ? 21.209 4.874 -17.642 1.00 67.38 86 ALA A CA 1
ATOM 696 C C . ALA A 1 86 ? 20.673 3.505 -18.031 1.00 73.40 86 ALA A C 1
ATOM 697 O O . ALA A 1 86 ? 20.497 3.210 -19.220 1.00 73.28 86 ALA A O 1
ATOM 699 N N . PHE A 1 87 ? 20.383 2.662 -17.037 1.00 67.40 87 PHE A N 1
ATOM 700 C CA . PHE A 1 87 ? 19.788 1.376 -17.338 1.00 66.77 87 PHE A CA 1
ATOM 701 C C . PHE A 1 87 ? 18.515 1.550 -18.144 1.00 69.66 87 PHE A C 1
ATOM 702 O O . PHE A 1 87 ? 18.431 1.088 -19.287 1.00 75.59 87 PHE A O 1
ATOM 710 N N . SER A 1 88 ? 17.522 2.245 -17.584 1.00 69.10 88 SER A N 1
ATOM 711 C CA . SER A 1 88 ? 16.238 2.353 -18.275 1.00 72.82 88 SER A CA 1
ATOM 712 C C . SER A 1 88 ? 16.412 2.856 -19.710 1.00 72.64 88 SER A C 1
ATOM 713 O O . SER A 1 88 ? 15.738 2.373 -20.628 1.00 71.59 88 SER A O 1
ATOM 716 N N . HIS A 1 89 ? 17.347 3.797 -19.922 1.00 74.38 89 HIS A N 1
ATOM 717 C CA . HIS A 1 89 ? 17.682 4.269 -21.273 1.00 72.37 89 HIS A CA 1
ATOM 718 C C . HIS A 1 89 ? 18.210 3.141 -22.157 1.00 73.91 89 HIS A C 1
ATOM 719 O O . HIS A 1 89 ? 17.751 2.962 -23.294 1.00 73.19 89 HIS A O 1
ATOM 726 N N . VAL A 1 90 ? 19.228 2.417 -21.673 1.00 66.25 90 VAL A N 1
ATOM 727 C CA . VAL A 1 90 ? 19.827 1.334 -22.452 1.00 79.14 90 VAL A CA 1
ATOM 728 C C . VAL A 1 90 ? 18.865 0.154 -22.623 1.00 76.53 90 VAL A C 1
ATOM 729 O O . VAL A 1 90 ? 18.950 -0.573 -23.618 1.00 73.89 90 VAL A O 1
ATOM 733 N N . ALA A 1 91 ? 17.946 -0.056 -21.674 1.00 73.81 91 ALA A N 1
ATOM 734 C CA . ALA A 1 91 ? 16.871 -1.028 -21.857 1.00 81.46 91 ALA A CA 1
ATOM 735 C C . ALA A 1 91 ? 16.169 -0.839 -23.203 1.00 86.18 91 ALA A C 1
ATOM 736 O O . ALA A 1 91 ? 16.062 -1.776 -24.003 1.00 87.91 91 ALA A O 1
ATOM 738 N N . ARG A 1 92 ? 15.675 0.372 -23.463 1.00 85.02 92 ARG A N 1
ATOM 739 C CA . ARG A 1 92 ? 15.216 0.734 -24.798 1.00 85.19 92 ARG A CA 1
ATOM 740 C C . ARG A 1 92 ? 16.435 0.913 -25.697 1.00 83.43 92 ARG A C 1
ATOM 741 O O . ARG A 1 92 ? 17.574 0.857 -25.240 1.00 87.01 92 ARG A O 1
ATOM 749 N N . GLU A 1 93 ? 16.208 1.080 -26.994 1.00 84.92 93 GLU A N 1
ATOM 750 C CA . GLU A 1 93 ? 17.319 1.115 -27.950 1.00 91.44 93 GLU A CA 1
ATOM 751 C C . GLU A 1 93 ? 18.022 -0.239 -27.993 1.00 89.59 93 GLU A C 1
ATOM 752 O O . GLU A 1 93 ? 18.826 -0.492 -28.897 1.00 91.16 93 GLU A O 1
ATOM 758 N N . ALA A 1 94 ? 17.763 -1.089 -26.989 1.00 89.75 94 ALA A N 1
ATOM 759 C CA . ALA A 1 94 ? 17.866 -2.534 -27.117 1.00 85.87 94 ALA A CA 1
ATOM 760 C C . ALA A 1 94 ? 16.514 -3.013 -27.611 1.00 87.77 94 ALA A C 1
ATOM 761 O O . ALA A 1 94 ? 15.984 -4.024 -27.155 1.00 98.07 9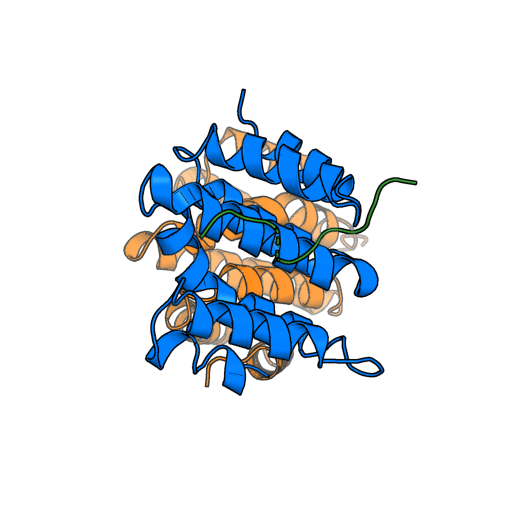4 ALA A O 1
ATOM 763 N N . ASP A 1 95 ? 15.933 -2.238 -28.519 1.00 96.38 95 ASP A N 1
ATOM 764 C CA . ASP A 1 95 ? 14.633 -2.572 -29.075 1.00 98.01 95 ASP A CA 1
ATOM 765 C C . ASP A 1 95 ? 14.700 -3.887 -29.842 1.00 104.10 95 ASP A C 1
ATOM 766 O O . ASP A 1 95 ? 13.917 -4.811 -29.580 1.00 105.59 95 ASP A O 1
ATOM 771 N N . GLU A 1 96 ? 15.649 -4.002 -30.782 1.00 103.92 96 GLU A N 1
ATOM 772 C CA . GLU A 1 96 ? 15.777 -5.225 -31.565 1.00 101.53 96 GLU A CA 1
ATOM 773 C C . GLU A 1 96 ? 17.058 -5.942 -31.154 1.00 97.64 96 GLU A C 1
ATOM 774 O O . GLU A 1 96 ? 17.898 -6.257 -32.004 1.00 94.72 96 GLU A O 1
ATOM 780 N N . GLY A 1 97 ? 17.205 -6.184 -29.850 1.00 100.77 97 GLY A N 1
ATOM 781 C CA . GLY A 1 97 ? 18.387 -6.792 -29.275 1.00 99.65 97 GLY A CA 1
ATOM 782 C C . GLY A 1 97 ? 18.132 -7.361 -27.890 1.00 98.50 97 GLY A C 1
ATOM 783 O O . GLY A 1 97 ? 16.996 -7.408 -27.412 1.00 98.56 97 GLY A O 1
ATOM 784 N N . CYS A 1 98 ? 19.223 -7.741 -27.226 1.00 94.14 98 CYS A N 1
ATOM 785 C CA . CYS A 1 98 ? 19.205 -8.685 -26.112 1.00 90.60 98 CYS A CA 1
ATOM 786 C C . CYS A 1 98 ? 19.468 -7.981 -24.784 1.00 84.50 98 CYS A C 1
ATOM 787 O O . CYS A 1 98 ? 20.525 -7.372 -24.604 1.00 86.92 98 CYS A O 1
ATOM 790 N N . LYS A 1 99 ? 18.527 -8.098 -23.843 1.00 80.22 99 LYS A N 1
ATOM 791 C CA . LYS A 1 99 ? 18.701 -7.545 -22.506 1.00 80.48 99 LYS A CA 1
ATOM 792 C C . LYS A 1 99 ? 19.197 -8.583 -21.506 1.00 81.04 99 LYS A C 1
ATOM 793 O O . LYS A 1 99 ? 19.230 -8.310 -20.303 1.00 82.61 99 LYS A O 1
ATOM 799 N N . LYS A 1 100 ? 19.579 -9.767 -21.968 1.00 83.04 100 LYS A N 1
ATOM 800 C CA . LYS A 1 100 ? 20.222 -10.717 -21.061 1.00 80.72 100 LYS A CA 1
ATOM 801 C C . LYS A 1 100 ? 21.531 -10.207 -20.466 1.00 73.29 100 LYS A C 1
ATOM 802 O O . LYS A 1 100 ? 21.778 -10.497 -19.283 1.00 78.70 100 LYS A O 1
ATOM 808 N N . PRO A 1 101 ? 22.399 -9.484 -21.174 1.00 68.32 101 PRO A N 1
ATOM 809 C CA . PRO A 1 101 ? 23.636 -9.022 -20.522 1.00 70.41 101 PRO A CA 1
ATOM 810 C C . PRO A 1 101 ? 23.406 -7.951 -19.463 1.00 72.75 101 PRO A C 1
ATOM 811 O O . PRO A 1 101 ? 24.238 -7.801 -18.556 1.00 67.65 101 PRO A O 1
ATOM 815 N N . LEU A 1 102 ? 22.319 -7.179 -19.580 1.00 75.26 102 LEU A N 1
ATOM 816 C CA . LEU A 1 102 ? 21.963 -6.170 -18.587 1.00 74.14 102 LEU A CA 1
ATOM 817 C C . LEU A 1 102 ? 21.348 -6.812 -17.357 1.00 79.58 102 LEU A C 1
ATOM 818 O O . LEU A 1 102 ? 21.535 -6.321 -16.231 1.00 75.39 102 LEU A O 1
ATOM 823 N N . GLU A 1 103 ? 20.594 -7.901 -17.568 1.00 78.53 103 GLU A N 1
ATOM 824 C CA . GLU A 1 103 ? 19.989 -8.637 -16.466 1.00 75.90 103 GLU A CA 1
ATOM 825 C C . GLU A 1 103 ? 21.021 -9.463 -15.723 1.00 72.03 103 GLU A C 1
ATOM 826 O O . GLU A 1 103 ? 20.796 -9.811 -14.557 1.00 73.45 103 GLU A O 1
ATOM 832 N N . ARG A 1 104 ? 22.161 -9.747 -16.353 1.00 66.74 104 ARG A N 1
ATOM 833 C CA . ARG A 1 104 ? 23.217 -10.410 -15.609 1.00 71.67 104 ARG A CA 1
ATOM 834 C C . ARG A 1 104 ? 24.013 -9.412 -14.794 1.00 70.00 104 ARG A C 1
ATOM 835 O O . ARG A 1 104 ? 24.421 -9.712 -13.665 1.00 72.91 104 ARG A O 1
ATOM 843 N N . LEU A 1 105 ? 24.210 -8.212 -15.334 1.00 75.62 105 LEU A N 1
ATOM 844 C CA . LEU A 1 105 ? 24.966 -7.190 -14.617 1.00 72.06 105 LEU A CA 1
ATOM 845 C C . LEU A 1 105 ? 24.260 -6.803 -13.321 1.00 66.33 105 LEU A C 1
ATOM 846 O O . LEU A 1 105 ? 24.897 -6.651 -12.273 1.00 64.48 105 LEU A O 1
ATOM 851 N N . LEU A 1 106 ? 22.937 -6.671 -13.368 1.00 61.28 106 LEU A N 1
ATOM 852 C CA . LEU A 1 106 ? 22.159 -6.587 -12.135 1.00 64.83 106 LEU A CA 1
ATOM 853 C C . LEU A 1 106 ? 22.337 -7.801 -11.223 1.00 74.81 106 LEU A C 1
ATOM 854 O O . LEU A 1 106 ? 22.244 -7.672 -9.997 1.00 74.04 106 LEU A O 1
ATOM 859 N N . ASN A 1 107 ? 22.562 -8.987 -11.774 1.00 76.41 107 ASN A N 1
ATOM 860 C CA . ASN A 1 107 ? 22.694 -10.119 -10.876 1.00 75.63 107 ASN A CA 1
ATOM 861 C C . ASN A 1 107 ? 24.084 -10.195 -10.260 1.00 77.45 107 ASN A C 1
ATOM 862 O O . ASN A 1 107 ? 24.205 -10.481 -9.062 1.00 79.59 107 ASN A O 1
ATOM 867 N N . ILE A 1 108 ? 25.143 -9.897 -11.020 1.00 72.42 108 ILE A N 1
ATOM 868 C CA . ILE A 1 108 ? 26.453 -9.813 -10.386 1.00 76.21 108 ILE A CA 1
ATOM 869 C C . ILE A 1 108 ? 26.578 -8.588 -9.504 1.00 73.66 108 ILE A C 1
ATOM 870 O O . ILE A 1 108 ? 27.571 -8.463 -8.777 1.00 71.63 108 ILE A O 1
ATOM 875 N N . TRP A 1 109 ? 25.564 -7.715 -9.508 1.00 73.78 109 TRP A N 1
ATOM 876 C CA . TRP A 1 109 ? 25.509 -6.560 -8.615 1.00 74.93 109 TRP A CA 1
ATOM 877 C C . TRP A 1 109 ? 24.806 -6.859 -7.300 1.00 73.12 109 TRP A C 1
ATOM 878 O O . TRP A 1 109 ? 25.315 -6.474 -6.243 1.00 69.18 109 TRP A O 1
ATOM 889 N N . GLN A 1 110 ? 23.649 -7.541 -7.326 1.00 76.26 110 GLN A N 1
ATOM 890 C CA . GLN A 1 110 ? 23.093 -7.958 -6.041 1.00 80.80 110 GLN A CA 1
ATOM 891 C C . GLN A 1 110 ? 23.912 -9.083 -5.436 1.00 73.45 110 GLN A C 1
ATOM 892 O O . GLN A 1 110 ? 23.910 -9.243 -4.215 1.00 75.39 110 GLN A O 1
ATOM 898 N N . GLU A 1 111 ? 24.618 -9.865 -6.259 1.00 74.25 111 GLU A N 1
ATOM 899 C CA . GLU A 1 111 ? 25.461 -10.925 -5.713 1.00 79.11 111 GLU A CA 1
ATOM 900 C C . GLU A 1 111 ? 26.619 -10.348 -4.916 1.00 76.67 111 GLU A C 1
ATOM 901 O O . GLU A 1 111 ? 26.853 -10.716 -3.752 1.00 73.43 111 GLU A O 1
ATOM 907 N N . ARG A 1 112 ? 27.367 -9.439 -5.534 1.00 75.05 112 ARG A N 1
ATOM 908 C CA . ARG A 1 112 ? 28.457 -8.825 -4.795 1.00 71.70 112 ARG A CA 1
ATOM 909 C C . ARG A 1 112 ? 27.954 -7.696 -3.905 1.00 68.84 112 ARG A C 1
ATOM 910 O O . ARG A 1 112 ? 28.715 -7.174 -3.083 1.00 70.36 112 ARG A O 1
ATOM 918 N N . SER A 1 113 ? 26.668 -7.364 -4.027 1.00 65.98 113 SER A N 1
ATOM 919 C CA . SER A 1 113 ? 26.001 -6.344 -3.226 1.00 74.68 113 SER A CA 1
ATOM 920 C C . SER A 1 113 ? 26.680 -4.976 -3.374 1.00 73.33 113 SER A C 1
ATOM 921 O O . SER A 1 113 ? 26.815 -4.221 -2.413 1.00 72.91 113 SER A O 1
ATOM 924 N N . VAL A 1 114 ? 27.095 -4.658 -4.607 1.00 73.76 114 VAL A N 1
ATOM 925 C CA . VAL A 1 114 ? 27.743 -3.380 -4.903 1.00 73.91 114 VAL A CA 1
ATOM 926 C C . VAL A 1 114 ? 26.827 -2.221 -4.525 1.00 77.89 114 VAL A C 1
ATOM 927 O O . VAL A 1 114 ? 27.281 -1.166 -4.046 1.00 69.52 114 VAL A O 1
ATOM 931 N N . TYR A 1 115 ? 25.532 -2.386 -4.770 1.00 77.00 115 TYR A N 1
ATOM 932 C CA . TYR A 1 115 ? 24.492 -1.498 -4.293 1.00 72.49 115 TYR A CA 1
ATOM 933 C C . TYR A 1 115 ? 23.599 -2.338 -3.386 1.00 73.45 115 TYR A C 1
ATOM 934 O O . TYR A 1 115 ? 23.931 -3.479 -3.045 1.00 77.99 115 TYR A O 1
ATOM 943 N N . GLY A 1 116 ? 22.453 -1.781 -3.009 1.00 71.61 116 GLY A N 1
ATOM 944 C CA . GLY A 1 116 ? 21.612 -2.362 -1.992 1.00 66.57 116 GLY A CA 1
ATOM 945 C C . GLY A 1 116 ? 20.302 -2.840 -2.575 1.00 67.81 116 GLY A C 1
ATOM 946 O O . GLY A 1 116 ? 19.928 -2.508 -3.692 1.00 70.28 116 GLY A O 1
ATOM 947 N N . GLY A 1 117 ? 19.588 -3.613 -1.763 1.00 76.45 117 GLY A N 1
ATOM 948 C CA . GLY A 1 117 ? 18.527 -4.449 -2.293 1.00 76.09 117 GLY A CA 1
ATOM 949 C C . GLY A 1 117 ? 17.438 -3.645 -2.988 1.00 77.21 117 GLY A C 1
ATOM 950 O O . GLY A 1 117 ? 17.046 -3.962 -4.107 1.00 82.37 117 GLY A O 1
ATOM 951 N N . GLU A 1 118 ? 16.968 -2.591 -2.326 1.00 76.17 118 GLU A N 1
ATOM 952 C CA . GLU A 1 118 ? 15.926 -1.784 -2.946 1.00 81.30 118 GLU A CA 1
ATOM 953 C C . GLU A 1 118 ? 16.432 -1.087 -4.204 1.00 79.02 118 GLU A C 1
ATOM 954 O O . GLU A 1 118 ? 15.641 -0.819 -5.113 1.00 78.55 118 GLU A O 1
ATOM 960 N N . PHE A 1 119 ? 17.739 -0.834 -4.310 1.00 75.67 119 PHE A N 1
ATOM 961 C CA . PHE A 1 119 ? 18.261 -0.174 -5.500 1.00 76.36 119 PHE A CA 1
ATOM 962 C C . PHE A 1 119 ? 18.621 -1.129 -6.624 1.00 78.98 119 PHE A C 1
ATOM 963 O O . PHE A 1 119 ? 18.562 -0.740 -7.801 1.00 81.30 119 PHE A O 1
ATOM 971 N N . ILE A 1 120 ? 19.014 -2.358 -6.309 1.00 78.71 120 ILE A N 1
ATOM 972 C CA . ILE A 1 120 ? 19.097 -3.357 -7.361 1.00 72.06 120 ILE A CA 1
ATOM 973 C C . ILE A 1 120 ? 17.720 -3.555 -7.976 1.00 75.17 120 ILE A C 1
ATOM 974 O O . ILE A 1 120 ? 17.554 -3.513 -9.199 1.00 78.96 120 ILE A O 1
ATOM 979 N N . GLN A 1 121 ? 16.697 -3.683 -7.146 1.00 71.67 121 GLN A N 1
ATOM 980 C CA . GLN A 1 121 ? 15.371 -3.374 -7.653 1.00 76.74 121 GLN A CA 1
ATOM 981 C C . GLN A 1 121 ? 15.292 -1.886 -8.021 1.00 87.46 121 GLN A C 1
ATOM 982 O O . GLN A 1 121 ? 16.079 -1.063 -7.557 1.00 84.28 121 GLN A O 1
ATOM 988 N N . GLN A 1 122 ? 14.308 -1.534 -8.846 1.00 91.16 122 GLN A N 1
ATOM 989 C CA . GLN A 1 122 ? 14.299 -0.258 -9.566 1.00 90.51 122 GLN A CA 1
ATOM 990 C C . GLN A 1 122 ? 15.352 -0.279 -10.657 1.00 86.17 122 GLN A C 1
ATOM 991 O O . GLN A 1 122 ? 15.066 0.169 -11.771 1.00 86.32 122 GLN A O 1
ATOM 997 N N . LEU A 1 123 ? 16.554 -0.802 -10.389 1.00 80.05 123 LEU A N 1
ATOM 998 C CA . LEU A 1 123 ? 17.429 -1.085 -11.519 1.00 78.05 123 LEU A CA 1
ATOM 999 C C . LEU A 1 123 ? 16.847 -2.222 -12.365 1.00 83.22 123 LEU A C 1
ATOM 1000 O O . LEU A 1 123 ? 16.805 -2.115 -13.597 1.00 84.92 123 LEU A O 1
ATOM 1005 N N . LYS A 1 124 ? 16.357 -3.305 -11.733 1.00 82.81 124 LYS A N 1
ATOM 1006 C CA . LYS A 1 124 ? 15.681 -4.364 -12.496 1.00 84.71 124 LYS A CA 1
ATOM 1007 C C . LYS A 1 124 ? 14.414 -3.851 -13.180 1.00 84.76 124 LYS A C 1
ATOM 1008 O O . LYS A 1 124 ? 14.229 -4.043 -14.390 1.00 86.87 124 LYS A O 1
ATOM 1014 N N . LEU A 1 125 ? 13.546 -3.160 -12.439 1.00 85.92 125 LEU A N 1
ATOM 1015 C CA . LEU A 1 125 ? 12.296 -2.699 -13.042 1.00 89.64 125 LEU A CA 1
ATOM 1016 C C . LEU A 1 125 ? 12.445 -1.427 -13.875 1.00 85.70 125 LEU A C 1
ATOM 1017 O O . LEU A 1 125 ? 11.470 -1.028 -14.519 1.00 84.11 125 LEU A O 1
ATOM 1022 N N . SER A 1 126 ? 13.617 -0.784 -13.901 1.00 83.84 126 SER A N 1
ATOM 1023 C CA . SER A 1 126 ? 13.831 0.241 -14.916 1.00 77.58 126 SER A CA 1
ATOM 1024 C C . SER A 1 126 ? 13.778 -0.338 -16.317 1.00 78.78 126 SER A C 1
ATOM 1025 O O . SER A 1 126 ? 13.714 0.425 -17.283 1.00 79.47 126 SER A O 1
ATOM 1028 N N . MET A 1 127 ? 13.818 -1.661 -16.451 1.00 89.44 127 MET A N 1
ATOM 1029 C CA . MET A 1 127 ? 13.738 -2.302 -17.745 1.00 82.62 127 MET A CA 1
ATOM 1030 C C . MET A 1 127 ? 12.704 -3.404 -17.727 1.00 77.30 127 MET A C 1
ATOM 1031 O O . MET A 1 127 ? 11.509 -3.127 -17.856 1.00 77.48 127 MET A O 1
ATOM 1036 N N . SER B 1 1 ? 5.033 10.586 -12.471 1.00 80.72 1 SER B N 1
ATOM 1037 C CA . SER B 1 1 ? 4.867 11.166 -13.801 1.00 80.52 1 SER B CA 1
ATOM 1038 C C . SER B 1 1 ? 6.205 11.330 -14.540 1.00 80.83 1 SER B C 1
ATOM 1039 O O . SER B 1 1 ? 6.219 11.431 -15.766 1.00 87.76 1 SER B O 1
ATOM 1042 N N . PHE B 1 2 ? 7.326 11.335 -13.819 1.00 73.27 2 PHE B N 1
ATOM 1043 C CA . PHE B 1 2 ? 8.614 11.617 -14.450 1.00 73.65 2 PHE B CA 1
ATOM 1044 C C . PHE B 1 2 ? 8.986 10.523 -15.442 1.00 87.23 2 PHE B C 1
ATOM 1045 O O . PHE B 1 2 ? 9.079 9.344 -15.084 1.00 94.73 2 PHE B O 1
ATOM 1053 N N . SER B 1 3 ? 9.174 10.919 -16.701 1.00 88.34 3 SER B N 1
ATOM 1054 C CA . SER B 1 3 ? 9.167 10.000 -17.836 1.00 83.20 3 SER B CA 1
ATOM 1055 C C . SER B 1 3 ? 9.678 10.706 -19.083 1.00 79.54 3 SER B C 1
ATOM 1056 O O . SER B 1 3 ? 9.324 11.859 -19.329 1.00 81.31 3 SER B O 1
ATOM 1059 N N . GLU B 1 4 ? 10.473 9.995 -19.886 1.00 74.40 4 GLU B N 1
ATOM 1060 C CA . GLU B 1 4 ? 11.009 10.594 -21.107 1.00 67.64 4 GLU B CA 1
ATOM 1061 C C . GLU B 1 4 ? 9.907 10.856 -22.127 1.00 71.87 4 GLU B C 1
ATOM 1062 O O . GLU B 1 4 ? 9.855 11.931 -22.723 1.00 74.64 4 GLU B O 1
ATOM 1068 N N . SER B 1 5 ? 9.016 9.890 -22.359 1.00 77.39 5 SER B N 1
ATOM 1069 C CA . SER B 1 5 ? 7.913 10.165 -23.283 1.00 81.85 5 SER B CA 1
ATOM 1070 C C . SER B 1 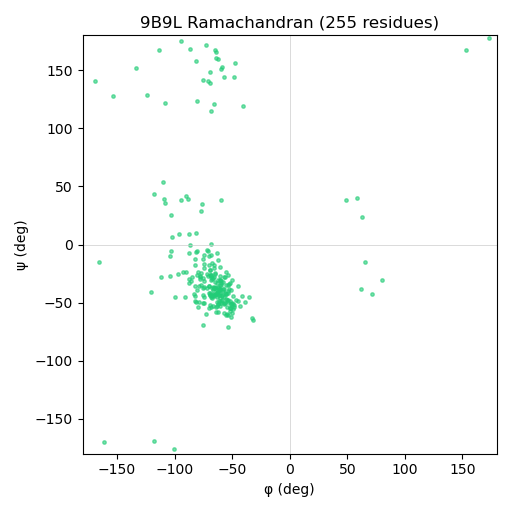5 ? 7.025 11.291 -22.769 1.00 72.76 5 SER B C 1
ATOM 1071 O O . SER B 1 5 ? 6.502 12.087 -23.557 1.00 69.79 5 SER B O 1
ATOM 1074 N N . ALA B 1 6 ? 6.829 11.356 -21.455 1.00 70.05 6 ALA B N 1
ATOM 1075 C CA . ALA B 1 6 ? 6.055 12.444 -20.887 1.00 72.35 6 ALA B CA 1
ATOM 1076 C C . ALA B 1 6 ? 6.707 13.772 -21.238 1.00 76.79 6 ALA B C 1
ATOM 1077 O O . ALA B 1 6 ? 6.045 14.687 -21.733 1.00 75.76 6 ALA B O 1
ATOM 1079 N N . LEU B 1 7 ? 8.026 13.867 -21.037 1.00 74.43 7 LEU B N 1
ATOM 1080 C CA . LEU B 1 7 ? 8.777 15.062 -21.390 1.00 74.37 7 LEU B CA 1
ATOM 1081 C C . LEU B 1 7 ? 8.521 15.481 -22.837 1.00 77.17 7 LEU B C 1
ATOM 1082 O O . LEU B 1 7 ? 8.151 16.632 -23.102 1.00 80.75 7 LEU B O 1
ATOM 1087 N N . GLU B 1 8 ? 8.732 14.569 -23.791 1.00 77.30 8 GLU B N 1
ATOM 1088 C CA . GLU B 1 8 ? 8.580 14.932 -25.200 1.00 79.77 8 GLU B CA 1
ATOM 1089 C C . GLU B 1 8 ? 7.164 15.396 -25.520 1.00 76.26 8 GLU B C 1
ATOM 1090 O O . GLU B 1 8 ? 6.983 16.276 -26.370 1.00 75.56 8 GLU B O 1
ATOM 1096 N N . LYS B 1 9 ? 6.148 14.817 -24.866 1.00 78.24 9 LYS B N 1
ATOM 1097 C CA . LYS B 1 9 ? 4.779 15.258 -25.126 1.00 78.76 9 LYS B CA 1
ATOM 1098 C C . LYS B 1 9 ? 4.551 16.669 -24.595 1.00 76.34 9 LYS B C 1
ATOM 1099 O O . LYS B 1 9 ? 4.073 17.547 -25.324 1.00 74.03 9 LYS B O 1
ATOM 1105 N N . LYS B 1 10 ? 4.884 16.894 -23.317 1.00 69.52 10 LYS B N 1
ATOM 1106 C CA . LYS B 1 10 ? 4.776 18.213 -22.717 1.00 77.71 10 LYS B CA 1
ATOM 1107 C C . LYS B 1 10 ? 5.573 19.265 -23.495 1.00 77.66 10 LYS B C 1
ATOM 1108 O O . LYS B 1 10 ? 5.202 20.441 -23.495 1.00 78.13 10 LYS B O 1
ATOM 1114 N N . LEU B 1 11 ? 6.643 18.856 -24.185 1.00 76.34 11 LEU B N 1
ATOM 1115 C CA . LEU B 1 11 ? 7.398 19.753 -25.051 1.00 72.39 11 LEU B CA 1
ATOM 1116 C C . LEU B 1 11 ? 6.722 19.996 -26.390 1.00 78.85 11 LEU B C 1
ATOM 1117 O O . LEU B 1 11 ? 6.931 21.051 -27.005 1.00 76.73 11 LEU B O 1
ATOM 1122 N N . SER B 1 12 ? 5.960 19.022 -26.884 1.00 79.60 12 SER B N 1
ATOM 1123 C CA . SER B 1 12 ? 5.238 19.240 -28.127 1.00 81.42 12 SER B CA 1
ATOM 1124 C C . SER B 1 12 ? 4.115 20.254 -27.942 1.00 78.60 12 SER B C 1
ATOM 1125 O O . SER B 1 12 ? 3.681 20.867 -28.923 1.00 78.81 12 SER B O 1
ATOM 1128 N N . GLU B 1 13 ? 3.649 20.441 -26.707 1.00 75.77 13 GLU B N 1
ATOM 1129 C CA . GLU B 1 13 ? 2.533 21.319 -26.388 1.00 83.38 13 GLU B CA 1
ATOM 1130 C C . GLU B 1 13 ? 2.991 22.651 -25.797 1.00 85.26 13 GLU B C 1
ATOM 1131 O O . GLU B 1 13 ? 2.157 23.462 -25.378 1.00 83.49 13 GLU B O 1
ATOM 1137 N N . LEU B 1 14 ? 4.299 22.885 -25.771 1.00 82.08 14 LEU B N 1
ATOM 1138 C CA . LEU B 1 14 ? 4.859 24.127 -25.269 1.00 84.27 14 LEU B CA 1
ATOM 1139 C C . LEU B 1 14 ? 4.498 25.268 -26.207 1.00 83.55 14 LEU B C 1
ATOM 1140 O O . LEU B 1 14 ? 4.925 25.282 -27.365 1.00 84.47 14 LEU B O 1
ATOM 1145 N N . SER B 1 15 ? 3.699 26.213 -25.717 1.00 85.52 15 SER B N 1
ATOM 1146 C CA . SER B 1 15 ? 3.379 27.417 -26.469 1.00 86.04 15 SER B CA 1
ATOM 1147 C C . SER B 1 15 ? 4.342 28.536 -26.058 1.00 82.47 15 SER 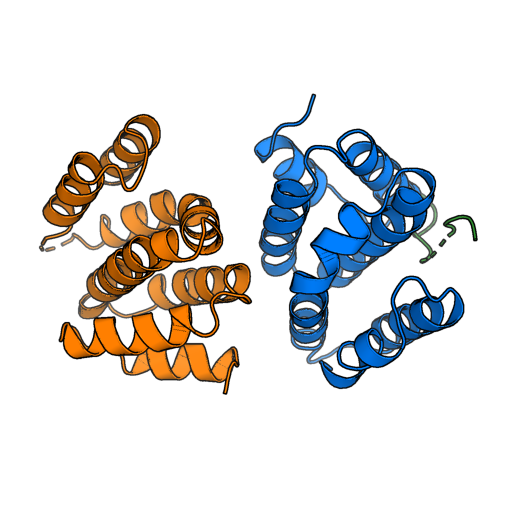B C 1
ATOM 1148 O O . SER B 1 15 ? 5.169 28.367 -25.158 1.00 83.94 15 SER B O 1
ATOM 1151 N N . ASN B 1 16 ? 4.257 29.692 -26.724 1.00 82.87 16 ASN B N 1
ATOM 1152 C CA . ASN B 1 16 ? 5.100 30.826 -26.357 1.00 78.35 16 ASN B CA 1
ATOM 1153 C C . ASN B 1 16 ? 4.481 31.701 -25.276 1.00 80.02 16 ASN B C 1
ATOM 1154 O O . ASN B 1 16 ? 4.995 32.790 -25.010 1.00 82.90 16 ASN B O 1
ATOM 1159 N N . SER B 1 17 ? 3.388 31.263 -24.663 1.00 76.84 17 SER B N 1
ATOM 1160 C CA . SER B 1 17 ? 2.917 31.905 -23.449 1.00 70.58 17 SER B CA 1
ATOM 1161 C C . SER B 1 17 ? 3.887 31.617 -22.316 1.00 77.13 17 SER B C 1
ATOM 1162 O O . SER B 1 17 ? 4.380 30.490 -22.175 1.00 79.86 17 SER B O 1
ATOM 1165 N N . GLN B 1 18 ? 4.159 32.627 -21.489 1.00 72.40 18 GLN B N 1
ATOM 1166 C CA . GLN B 1 18 ? 5.154 32.359 -20.466 1.00 71.40 18 GLN B CA 1
ATOM 1167 C C . GLN B 1 18 ? 4.522 31.643 -19.286 1.00 76.88 18 GLN B C 1
ATOM 1168 O O . GLN B 1 18 ? 5.246 31.157 -18.410 1.00 75.98 18 GLN B O 1
ATOM 1174 N N . HIS B 1 19 ? 3.186 31.601 -19.218 1.00 76.17 19 HIS B N 1
ATOM 1175 C CA . HIS B 1 19 ? 2.542 30.615 -18.348 1.00 80.26 19 HIS B CA 1
ATOM 1176 C C . HIS B 1 19 ? 2.911 29.188 -18.759 1.00 79.68 19 HIS B C 1
ATOM 1177 O O . HIS B 1 19 ? 3.082 28.312 -17.900 1.00 76.54 19 HIS B O 1
ATOM 1184 N N . SER B 1 20 ? 3.003 28.924 -20.067 1.00 77.72 20 SER B N 1
ATOM 1185 C CA . SER B 1 20 ? 3.469 27.620 -20.531 1.00 79.83 20 SER B CA 1
ATOM 1186 C C . SER B 1 20 ? 4.898 27.367 -20.068 1.00 79.87 20 SER B C 1
ATOM 1187 O O . SER B 1 20 ? 5.167 26.397 -19.348 1.00 80.48 20 SER B O 1
ATOM 1190 N N . VAL B 1 21 ? 5.827 28.255 -20.441 1.00 78.17 21 VAL B N 1
ATOM 1191 C CA . VAL B 1 21 ? 7.215 28.039 -20.060 1.00 73.85 21 VAL B CA 1
ATOM 1192 C C . VAL B 1 21 ? 7.353 28.008 -18.553 1.00 76.60 21 VAL B C 1
ATOM 1193 O O . VAL B 1 21 ? 8.345 27.491 -18.043 1.00 82.27 21 VAL B O 1
ATOM 1197 N N . GLN B 1 22 ? 6.380 28.549 -17.813 1.00 80.76 22 GLN B N 1
ATOM 1198 C CA . GLN B 1 22 ? 6.496 28.541 -16.358 1.00 81.17 22 GLN B CA 1
ATOM 1199 C C . GLN B 1 22 ? 5.988 27.234 -15.764 1.00 79.60 22 GLN B C 1
ATOM 1200 O O . GLN B 1 22 ? 6.471 26.816 -14.706 1.00 78.77 22 GLN B O 1
ATOM 1206 N N . THR B 1 23 ? 5.041 26.567 -16.431 1.00 79.54 23 THR B N 1
ATOM 1207 C CA . THR B 1 23 ? 4.482 25.340 -15.873 1.00 79.65 23 THR B CA 1
ATOM 1208 C C . THR B 1 23 ? 5.367 24.128 -16.170 1.00 74.81 23 THR B C 1
ATOM 1209 O O . THR B 1 23 ? 5.625 23.322 -15.270 1.00 73.76 23 THR B O 1
ATOM 1213 N N . LEU B 1 24 ? 5.860 23.981 -17.402 1.00 72.44 24 LEU B N 1
ATOM 1214 C CA . LEU B 1 24 ? 6.994 23.083 -17.612 1.00 74.45 24 LEU B CA 1
ATOM 1215 C C . LEU B 1 24 ? 8.132 23.352 -16.636 1.00 76.32 24 LEU B C 1
ATOM 1216 O O . LEU B 1 24 ? 8.638 22.419 -16.002 1.00 74.76 24 LEU B O 1
ATOM 1221 N N . SER B 1 25 ? 8.560 24.610 -16.496 1.00 72.32 25 SER B N 1
ATOM 1222 C CA . SER B 1 25 ? 9.720 24.844 -15.644 1.00 72.53 25 SER B CA 1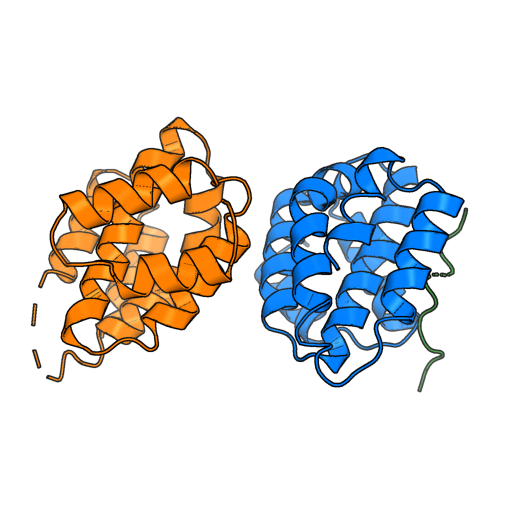
ATOM 1223 C C . SER B 1 25 ? 9.501 24.271 -14.245 1.00 80.95 25 SER B C 1
ATOM 1224 O O . SER B 1 25 ? 10.363 23.555 -13.721 1.00 79.78 25 SER B O 1
ATOM 1227 N N . LEU B 1 26 ? 8.335 24.540 -13.643 1.00 79.74 26 LEU B N 1
ATOM 1228 C CA . LEU B 1 26 ? 7.961 23.906 -12.377 1.00 82.25 26 LEU B CA 1
ATOM 1229 C C . LEU B 1 26 ? 8.124 22.387 -12.418 1.00 75.54 26 LEU B C 1
ATOM 1230 O O . LEU B 1 26 ? 8.833 21.795 -11.593 1.00 70.30 26 LEU B O 1
ATOM 1235 N N . TRP B 1 27 ? 7.421 21.744 -13.353 1.00 74.90 27 TRP B N 1
ATOM 1236 C CA . TRP B 1 27 ? 7.489 20.292 -13.505 1.00 78.38 27 TRP B CA 1
ATOM 1237 C C . TRP B 1 27 ? 8.937 19.816 -13.589 1.00 72.25 27 TRP B C 1
ATOM 1238 O O . TRP B 1 27 ? 9.388 19.001 -12.779 1.00 69.25 27 TRP B O 1
ATOM 1249 N N . LEU B 1 28 ? 9.695 20.376 -14.529 1.00 72.50 28 LEU B N 1
ATOM 1250 C CA . LEU B 1 28 ? 11.083 19.982 -14.713 1.00 65.94 28 LEU B CA 1
ATOM 1251 C C . LEU B 1 28 ? 11.921 20.294 -13.485 1.00 69.93 28 LEU B C 1
ATOM 1252 O O . LEU B 1 28 ? 12.884 19.578 -13.202 1.00 69.00 28 LEU B O 1
ATOM 1257 N N . ILE B 1 29 ? 11.601 21.388 -12.769 1.00 74.48 29 ILE B N 1
ATOM 1258 C CA . ILE B 1 29 ? 12.281 21.701 -11.507 1.00 72.13 29 ILE B CA 1
ATOM 1259 C C . ILE B 1 29 ? 11.954 20.635 -10.470 1.00 73.47 29 ILE B C 1
ATOM 1260 O O . ILE B 1 29 ? 12.799 20.248 -9.648 1.00 69.65 29 ILE B O 1
ATOM 1265 N N . HIS B 1 30 ? 10.711 20.152 -10.487 1.00 73.11 30 HIS B N 1
ATOM 1266 C CA . HIS B 1 30 ? 10.295 19.177 -9.496 1.00 72.57 30 HIS B CA 1
ATOM 1267 C C . HIS B 1 30 ? 10.967 17.832 -9.738 1.00 77.53 30 HIS B C 1
ATOM 1268 O O . HIS B 1 30 ? 11.330 17.146 -8.774 1.00 74.53 30 HIS B O 1
ATOM 1275 N N . HIS B 1 31 ? 11.165 17.463 -11.008 1.00 76.67 31 HIS B N 1
ATOM 1276 C CA . HIS B 1 31 ? 11.965 16.308 -11.420 1.00 76.90 31 HIS B CA 1
ATOM 1277 C C . HIS B 1 31 ? 13.397 16.705 -11.738 1.00 75.45 31 HIS B C 1
ATOM 1278 O O . HIS B 1 31 ? 14.001 16.182 -12.681 1.00 74.59 31 HIS B O 1
ATOM 1285 N N . ARG B 1 32 ? 13.962 17.631 -10.959 1.00 72.98 32 ARG B N 1
ATOM 1286 C CA . ARG B 1 32 ? 15.294 18.145 -11.258 1.00 76.99 32 ARG B CA 1
ATOM 1287 C C . ARG B 1 32 ? 16.362 17.083 -11.107 1.00 80.27 32 ARG B C 1
ATOM 1288 O O . ARG B 1 32 ? 17.477 17.258 -11.617 1.00 76.44 32 ARG B O 1
ATOM 1296 N N . LYS B 1 33 ? 16.043 15.991 -10.412 1.00 86.19 33 LYS B N 1
ATOM 1297 C CA . LYS B 1 33 ? 17.018 14.942 -10.184 1.00 83.94 33 LYS B CA 1
ATOM 1298 C C . LYS B 1 33 ? 17.313 14.145 -11.439 1.00 81.53 33 LYS B C 1
ATOM 1299 O O . LYS B 1 33 ? 18.211 13.294 -11.403 1.00 81.08 33 LYS B O 1
ATOM 1305 N N . HIS B 1 34 ? 16.611 14.414 -12.540 1.00 80.62 34 HIS B N 1
ATOM 1306 C CA . HIS B 1 34 ? 16.864 13.674 -13.761 1.00 79.93 34 HIS B CA 1
ATOM 1307 C C . HIS B 1 34 ? 17.344 14.643 -14.831 1.00 73.86 34 HIS B C 1
ATOM 1308 O O . HIS B 1 34 ? 16.900 14.596 -15.982 1.00 72.05 34 HIS B O 1
ATOM 1315 N N . ALA B 1 35 ? 18.249 15.553 -14.452 1.00 74.54 35 ALA B N 1
ATOM 1316 C CA . ALA B 1 35 ? 18.459 16.770 -15.242 1.00 74.63 35 ALA B CA 1
ATOM 1317 C C . ALA B 1 35 ? 19.342 16.548 -16.454 1.00 70.41 35 ALA B C 1
ATOM 1318 O O . ALA B 1 35 ? 19.244 17.309 -17.423 1.00 69.53 35 ALA B O 1
ATOM 1320 N N . GLY B 1 36 ? 20.224 15.552 -16.411 1.00 75.81 36 GLY B N 1
ATOM 1321 C CA . GLY B 1 36 ? 21.001 15.185 -17.568 1.00 65.85 36 GLY B CA 1
ATOM 1322 C C . GLY B 1 36 ? 20.087 14.778 -18.705 1.00 65.78 36 GLY B C 1
ATOM 1323 O O . GLY B 1 36 ? 20.220 15.230 -19.850 1.00 60.97 36 GLY B O 1
ATOM 1324 N N . PRO B 1 37 ? 19.152 13.886 -18.421 1.00 74.88 37 PRO B N 1
ATOM 1325 C CA . PRO B 1 37 ? 18.221 13.484 -19.482 1.00 75.02 37 PRO B CA 1
ATOM 1326 C C . PRO B 1 37 ? 17.253 14.593 -19.894 1.00 66.06 37 PRO B C 1
ATOM 1327 O O . PRO B 1 37 ? 17.058 14.776 -21.099 1.00 67.51 37 PRO B O 1
ATOM 1331 N N . ILE B 1 38 ? 16.656 15.347 -18.961 1.00 71.51 38 ILE B N 1
ATOM 1332 C CA . ILE B 1 38 ? 15.803 16.483 -19.360 1.00 71.54 38 ILE B CA 1
ATOM 1333 C C . ILE B 1 38 ? 16.519 17.366 -20.384 1.00 63.18 38 ILE B C 1
ATOM 1334 O O . ILE B 1 38 ? 15.994 17.658 -21.471 1.00 56.56 38 ILE B O 1
ATOM 1339 N N . VAL B 1 39 ? 17.751 17.764 -20.065 1.00 59.38 39 VAL B N 1
ATOM 1340 C CA . VAL B 1 39 ? 18.529 18.611 -20.964 1.00 62.65 39 VAL B CA 1
ATOM 1341 C C . VAL B 1 39 ? 18.803 17.895 -22.279 1.00 64.43 39 VAL B C 1
ATOM 1342 O O . VAL B 1 39 ? 18.644 18.471 -23.364 1.00 57.76 39 VAL B O 1
ATOM 1346 N N . SER B 1 40 ? 19.201 16.615 -22.199 1.00 72.29 40 SER B N 1
ATOM 1347 C CA . SER B 1 40 ? 19.535 15.844 -23.396 1.00 61.74 40 SER B CA 1
ATOM 1348 C C . SER B 1 40 ? 18.346 15.728 -24.341 1.00 65.89 40 SER B C 1
ATOM 1349 O O . SER B 1 40 ? 18.506 15.829 -25.567 1.00 68.12 40 SER B O 1
ATOM 1352 N N . VAL B 1 41 ? 17.148 15.497 -23.793 1.00 65.84 41 VAL B N 1
ATOM 1353 C CA . VAL B 1 41 ? 15.954 15.356 -24.626 1.00 66.51 41 VAL B CA 1
ATOM 1354 C C . VAL B 1 41 ? 15.505 16.714 -25.162 1.00 70.52 41 VAL B C 1
ATOM 1355 O O . VAL B 1 41 ? 15.030 16.825 -26.307 1.00 65.05 41 VAL B O 1
ATOM 1359 N N . TRP B 1 42 ? 15.645 17.771 -24.345 1.00 66.00 42 TRP B N 1
ATOM 1360 C CA . TRP B 1 42 ? 15.280 19.111 -24.808 1.00 72.27 42 TRP B CA 1
ATOM 1361 C C . TRP B 1 42 ? 16.196 19.575 -25.933 1.00 69.26 42 TRP B C 1
ATOM 1362 O O . TRP B 1 42 ? 15.737 20.245 -26.866 1.00 71.71 42 TRP B O 1
ATOM 1373 N N . HIS B 1 43 ? 17.493 19.238 -25.864 1.00 64.90 43 HIS B N 1
ATOM 1374 C CA . HIS B 1 43 ? 18.390 19.565 -26.973 1.00 67.21 43 HIS B CA 1
ATOM 1375 C C . HIS B 1 43 ? 17.926 18.879 -28.243 1.00 71.77 43 HIS B C 1
ATOM 1376 O O . HIS B 1 43 ? 17.961 19.461 -29.335 1.00 74.44 43 HIS B O 1
ATOM 1383 N N . ARG B 1 44 ? 17.465 17.641 -28.105 1.00 73.76 44 ARG B N 1
ATOM 1384 C CA . ARG B 1 44 ? 17.178 16.797 -29.244 1.00 77.91 44 ARG B CA 1
ATOM 1385 C C . ARG B 1 44 ? 15.842 17.150 -29.873 1.00 77.53 44 ARG B C 1
ATOM 1386 O O . ARG B 1 44 ? 15.721 17.116 -31.107 1.00 76.53 44 ARG B O 1
ATOM 1394 N N . GLU B 1 45 ? 14.851 17.531 -29.052 1.00 72.54 45 GLU B N 1
ATOM 1395 C CA . GLU B 1 45 ? 13.583 18.009 -29.598 1.00 74.01 45 GLU B CA 1
ATOM 1396 C C . GLU B 1 45 ? 13.700 19.433 -30.150 1.00 79.22 45 GLU B C 1
ATOM 1397 O O . GLU B 1 45 ? 13.057 19.759 -31.160 1.00 78.38 45 GLU B O 1
ATOM 1403 N N . LEU B 1 46 ? 14.482 20.295 -29.485 1.00 78.69 46 LEU B N 1
ATOM 1404 C CA . LEU B 1 46 ? 14.669 21.663 -29.955 1.00 77.62 46 LEU B CA 1
ATOM 1405 C C . LEU B 1 46 ? 15.256 21.676 -31.352 1.00 81.12 46 LEU B C 1
ATOM 1406 O O . LEU B 1 46 ? 14.790 22.425 -32.221 1.00 81.59 46 LEU B O 1
ATOM 1411 N N . ARG B 1 47 ? 16.259 20.827 -31.592 1.00 79.96 47 ARG B N 1
ATOM 1412 C CA . ARG B 1 47 ? 17.019 20.852 -32.826 1.00 79.37 47 ARG B CA 1
ATOM 1413 C C . ARG B 1 47 ? 16.257 20.227 -33.968 1.00 78.59 47 ARG B C 1
ATOM 1414 O O . ARG B 1 47 ? 16.822 19.865 -34.998 1.00 86.21 47 ARG B O 1
ATOM 1422 N N . LYS B 1 48 ? 14.951 20.336 -33.853 1.00 76.42 48 LYS B N 1
ATOM 1423 C CA . LYS B 1 48 ? 14.070 19.401 -34.479 1.00 77.93 48 LYS B CA 1
ATOM 1424 C C . LYS B 1 48 ? 12.640 19.919 -34.494 1.00 80.99 48 LYS B C 1
ATOM 1425 O O . LYS B 1 48 ? 11.812 19.392 -35.233 1.00 87.31 48 LYS B O 1
ATOM 1431 N N . ALA B 1 49 ? 12.319 20.945 -33.715 1.00 82.21 49 ALA B N 1
ATOM 1432 C CA . ALA B 1 49 ? 11.005 21.550 -33.882 1.00 83.39 49 ALA B CA 1
ATOM 1433 C C . ALA B 1 49 ? 11.048 22.622 -34.970 1.00 82.98 49 ALA B C 1
ATOM 1434 O O . ALA B 1 49 ? 12.111 23.036 -35.435 1.00 79.31 49 ALA B O 1
ATOM 1436 N N . LYS B 1 50 ? 9.869 23.069 -35.386 1.00 81.08 50 LYS B N 1
ATOM 1437 C CA . LYS B 1 50 ? 9.839 23.965 -36.524 1.00 86.19 50 LYS B CA 1
ATOM 1438 C C . LYS B 1 50 ? 10.148 25.397 -36.065 1.00 93.33 50 LYS B C 1
ATOM 1439 O O . LYS B 1 50 ? 10.000 25.753 -34.889 1.00 91.83 50 LYS B O 1
ATOM 1445 N N . SER B 1 51 ? 10.594 26.216 -37.032 1.00 96.13 51 SER B N 1
ATOM 1446 C CA . SER B 1 51 ? 11.343 27.445 -36.760 1.00 91.41 51 SER B CA 1
ATOM 1447 C C . SER B 1 51 ? 10.638 28.387 -35.794 1.00 93.72 51 SER B C 1
ATOM 1448 O O . SER B 1 51 ? 11.298 29.081 -35.009 1.00 93.84 51 SER B O 1
ATOM 1451 N N . ASN B 1 52 ? 9.307 28.439 -35.845 1.00 96.42 52 ASN B N 1
ATOM 1452 C CA . ASN B 1 52 ? 8.562 29.348 -34.977 1.00 95.26 52 ASN B CA 1
ATOM 1453 C C . ASN B 1 52 ? 8.785 29.084 -33.485 1.00 95.08 52 ASN B C 1
ATOM 1454 O O . ASN B 1 52 ? 8.760 30.031 -32.688 1.00 97.83 52 ASN B O 1
ATOM 1459 N N . ARG B 1 53 ? 9.041 27.834 -33.082 1.00 91.12 53 ARG B N 1
ATOM 1460 C CA . ARG B 1 53 ? 9.044 27.487 -31.664 1.00 85.56 53 ARG B CA 1
ATOM 1461 C C . ARG B 1 53 ? 10.433 27.340 -31.057 1.00 79.41 53 ARG B C 1
ATOM 1462 O O . ARG B 1 53 ? 10.539 27.165 -29.838 1.00 75.71 53 ARG B O 1
ATOM 1470 N N . LYS B 1 54 ? 11.494 27.429 -31.860 1.00 75.95 54 LYS B N 1
ATOM 1471 C CA . LYS B 1 54 ? 12.833 27.164 -31.346 1.00 69.58 54 LYS B CA 1
ATOM 1472 C C . LYS B 1 54 ? 13.245 28.154 -30.260 1.00 73.50 54 LYS B C 1
ATOM 1473 O O . LYS B 1 54 ? 13.882 27.752 -29.281 1.00 70.56 54 LYS B O 1
ATOM 1479 N N . LEU B 1 55 ? 12.906 29.452 -30.401 1.00 72.89 55 LEU B N 1
ATOM 1480 C CA . LEU B 1 55 ? 13.241 30.385 -29.327 1.00 68.52 55 LEU B CA 1
ATOM 1481 C C . LEU B 1 55 ? 12.540 30.020 -28.031 1.00 67.92 55 LEU B C 1
ATOM 1482 O O . LEU B 1 55 ? 13.104 30.225 -26.949 1.00 69.30 55 LEU B O 1
ATOM 1487 N N . THR B 1 56 ? 11.288 29.544 -28.109 1.00 62.08 56 THR B N 1
ATOM 1488 C CA . THR B 1 56 ? 10.568 29.248 -26.874 1.00 63.52 56 THR B CA 1
ATOM 1489 C C . THR B 1 56 ? 11.361 28.270 -26.031 1.00 65.70 56 THR B C 1
ATOM 1490 O O . THR B 1 56 ? 11.472 28.440 -24.809 1.00 64.12 56 THR B O 1
ATOM 1494 N N . PHE B 1 57 ? 11.947 27.259 -26.691 1.00 69.61 57 PHE B N 1
ATOM 1495 C CA . PHE B 1 57 ? 12.756 26.236 -26.028 1.00 71.53 57 PHE B CA 1
ATOM 1496 C C . PHE B 1 57 ? 13.843 26.880 -25.195 1.00 68.62 57 PHE B C 1
ATOM 1497 O O . PHE B 1 57 ? 14.119 26.453 -24.066 1.00 66.56 57 PHE B O 1
ATOM 1505 N N . LEU B 1 58 ? 14.470 27.915 -25.750 1.00 66.36 58 LEU B N 1
ATOM 1506 C CA . LEU B 1 58 ? 15.489 28.671 -25.031 1.00 69.94 58 LEU B CA 1
ATOM 1507 C C . LEU B 1 58 ? 14.904 29.372 -23.814 1.00 65.80 58 LEU B C 1
ATOM 1508 O O . LEU B 1 58 ? 15.524 29.397 -22.742 1.00 63.59 58 LEU B O 1
ATOM 1513 N N . TYR B 1 59 ? 13.709 29.948 -23.957 1.00 68.60 59 TYR B N 1
ATOM 1514 C CA . TYR B 1 59 ? 13.114 30.680 -22.841 1.00 71.50 59 TYR B CA 1
ATOM 1515 C C . TYR B 1 59 ? 12.643 29.722 -21.760 1.00 68.70 59 TYR B C 1
ATOM 1516 O O . TYR B 1 59 ? 12.756 30.025 -20.563 1.00 65.13 59 TYR B O 1
ATOM 1525 N N . LEU B 1 60 ? 12.099 28.566 -22.159 1.00 67.41 60 LEU B N 1
ATOM 1526 C CA . LEU B 1 60 ? 11.880 27.497 -21.185 1.00 66.20 60 LEU B CA 1
ATOM 1527 C C . LEU B 1 60 ? 13.159 27.233 -20.408 1.00 62.29 60 LEU B C 1
ATOM 1528 O O . LEU B 1 60 ? 13.164 27.257 -19.172 1.00 60.37 60 LEU B O 1
ATOM 1533 N N . ALA B 1 61 ? 14.269 27.029 -21.124 1.00 61.72 61 ALA B N 1
ATOM 1534 C CA . ALA B 1 61 ? 15.554 26.846 -20.457 1.00 63.11 61 ALA B CA 1
ATOM 1535 C C . ALA B 1 61 ? 15.876 28.042 -19.567 1.00 62.27 61 ALA B C 1
ATOM 1536 O O . ALA B 1 61 ? 16.036 27.894 -18.349 1.00 61.74 61 ALA B O 1
ATOM 1538 N N . ASN B 1 62 ? 15.947 29.242 -20.152 1.00 68.62 62 ASN B N 1
ATOM 1539 C CA . ASN B 1 62 ? 16.130 30.463 -19.356 1.00 66.71 62 ASN B CA 1
ATOM 1540 C C . ASN B 1 62 ? 15.402 30.417 -18.009 1.00 66.83 62 ASN B C 1
ATOM 1541 O O . ASN B 1 62 ? 15.975 30.730 -16.957 1.00 66.97 62 ASN B O 1
ATOM 1543 N N . ASP B 1 63 ? 14.154 29.967 -18.033 1.00 63.03 63 ASP B N 1
ATOM 1544 C CA . ASP B 1 63 ? 13.349 29.880 -16.830 1.00 62.61 63 ASP B CA 1
ATOM 1545 C C . ASP B 1 63 ? 13.895 28.802 -15.880 1.00 72.22 63 ASP B C 1
ATOM 1546 O O . ASP B 1 63 ? 14.223 29.102 -14.720 1.00 70.73 63 ASP B O 1
ATOM 1551 N N . VAL B 1 64 ? 14.077 27.557 -16.365 1.00 67.24 64 VAL B N 1
ATOM 1552 C CA . VAL B 1 64 ? 14.487 26.465 -15.462 1.00 63.07 64 VAL B CA 1
ATOM 1553 C C . VAL B 1 64 ? 15.890 26.696 -14.885 1.00 67.93 64 VAL B C 1
ATOM 1554 O O . VAL B 1 64 ? 16.172 26.248 -13.763 1.00 74.02 64 VAL B O 1
ATOM 1558 N N . ILE B 1 65 ? 16.808 27.345 -15.631 1.00 66.39 65 ILE B N 1
ATOM 1559 C CA . ILE B 1 65 ? 18.127 27.618 -15.044 1.00 66.05 65 ILE B CA 1
ATOM 1560 C C . ILE B 1 65 ? 17.985 28.526 -13.835 1.00 70.73 65 ILE B C 1
ATOM 1561 O O . ILE B 1 65 ? 18.534 28.251 -12.762 1.00 76.56 65 ILE B O 1
ATOM 1566 N N . GLN B 1 66 ? 17.286 29.653 -13.994 1.00 71.63 66 GLN B N 1
ATOM 1567 C CA . GLN B 1 66 ? 17.287 30.667 -12.946 1.00 73.88 66 GLN B CA 1
ATOM 1568 C C . GLN B 1 66 ? 16.605 30.132 -11.695 1.00 74.30 66 GLN B C 1
ATOM 1569 O O . GLN B 1 66 ? 17.136 30.244 -10.585 1.00 79.08 66 GLN B O 1
ATOM 1571 N N . ASN B 1 67 ? 15.471 29.460 -11.870 1.00 68.27 67 ASN B N 1
ATOM 1572 C CA . ASN B 1 67 ? 14.735 28.911 -10.737 1.00 75.53 67 ASN B CA 1
ATOM 1573 C C . ASN B 1 67 ? 15.457 27.772 -10.038 1.00 79.08 67 ASN B C 1
ATOM 1574 O O . ASN B 1 67 ? 15.061 27.416 -8.926 1.00 85.49 67 ASN B O 1
ATOM 1579 N N . SER B 1 68 ? 16.478 27.181 -10.668 1.00 80.32 68 SER B N 1
ATOM 1580 C CA . SER B 1 68 ? 17.12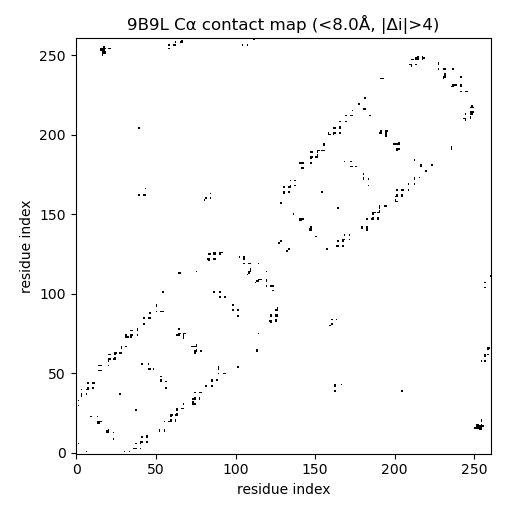2 25.981 -10.153 1.00 76.00 68 SER B CA 1
ATOM 1581 C C . SER B 1 68 ? 18.286 26.299 -9.230 1.00 80.81 68 SER B C 1
ATOM 1582 O O . SER B 1 68 ? 18.620 25.482 -8.372 1.00 87.26 68 SER B O 1
ATOM 1585 N N . LYS B 1 69 ? 18.888 27.478 -9.353 1.00 83.64 69 LYS B N 1
ATOM 1586 C CA . LYS B 1 69 ? 19.981 27.823 -8.456 1.00 86.93 69 LYS B CA 1
ATOM 1587 C C . LYS B 1 69 ? 19.518 28.057 -7.032 1.00 89.76 69 LYS B C 1
ATOM 1588 O O . LYS B 1 69 ? 20.338 27.931 -6.121 1.00 95.06 69 LYS B O 1
ATOM 1594 N N . ARG B 1 70 ? 18.236 28.378 -6.813 1.00 91.59 70 ARG B N 1
ATOM 1595 C CA . ARG B 1 70 ? 17.700 28.286 -5.457 1.00 91.34 70 ARG B CA 1
ATOM 1596 C C . ARG B 1 70 ? 17.795 26.855 -4.931 1.00 88.03 70 ARG B C 1
ATOM 1597 O O . ARG B 1 70 ? 17.911 26.645 -3.718 1.00 88.45 70 ARG B O 1
ATOM 1605 N N . LYS B 1 71 ? 17.783 25.861 -5.825 1.00 91.24 71 LYS B N 1
ATOM 1606 C CA . LYS B 1 71 ? 17.848 24.450 -5.443 1.00 88.61 71 LYS B CA 1
ATOM 1607 C C . LYS B 1 71 ? 19.254 23.864 -5.585 1.00 90.13 71 LYS B C 1
ATOM 1608 O O . LYS B 1 71 ? 19.727 23.167 -4.680 1.00 91.37 71 LYS B O 1
ATOM 1614 N N . GLY B 1 72 ? 19.942 24.134 -6.699 1.00 88.47 72 GLY B N 1
ATOM 1615 C CA . GLY B 1 72 ? 21.285 23.641 -6.907 1.00 86.93 72 GLY B CA 1
ATOM 1616 C C . GLY B 1 72 ? 21.832 23.916 -8.299 1.00 92.50 72 GLY B C 1
ATOM 1617 O O . GLY B 1 72 ? 21.148 24.475 -9.163 1.00 92.12 72 GLY B O 1
ATOM 1618 N N . PRO B 1 73 ? 23.077 23.522 -8.541 1.00 95.52 73 PRO B N 1
ATOM 1619 C CA . PRO B 1 73 ? 23.723 23.760 -9.843 1.00 94.76 73 PRO B CA 1
ATOM 1620 C C . PRO B 1 73 ? 23.481 22.692 -10.902 1.00 89.10 73 PRO B C 1
ATOM 1621 O O . PRO B 1 73 ? 23.976 22.859 -12.021 1.00 88.39 73 PRO B O 1
ATOM 1625 N N . GLU B 1 74 ? 22.724 21.633 -10.599 1.00 89.79 74 GLU B N 1
ATOM 1626 C CA . GLU B 1 74 ? 22.564 20.512 -11.530 1.00 89.26 74 GLU B CA 1
ATOM 1627 C C . GLU B 1 74 ? 22.129 20.976 -12.928 1.00 87.19 74 GLU B C 1
ATOM 1628 O O . GLU B 1 74 ? 22.783 20.660 -13.931 1.00 85.41 74 GLU B O 1
ATOM 1634 N N . PHE B 1 75 ? 21.026 21.737 -13.013 1.00 85.69 75 PHE B N 1
ATOM 1635 C CA . PHE B 1 75 ? 20.488 22.148 -14.310 1.00 73.62 75 PHE B CA 1
ATOM 1636 C C . PHE B 1 75 ? 21.397 23.154 -14.996 1.00 75.37 75 PHE B C 1
ATOM 1637 O O . PHE B 1 75 ? 21.575 23.108 -16.220 1.00 75.15 75 PHE B O 1
ATOM 1645 N N . THR B 1 76 ? 21.932 24.106 -14.228 1.00 77.93 76 THR B N 1
ATOM 1646 C CA . THR B 1 76 ? 22.907 25.041 -14.774 1.00 74.66 76 THR B CA 1
ATOM 1647 C C . THR B 1 76 ? 24.076 24.287 -15.395 1.00 72.70 76 THR B C 1
ATOM 1648 O O . THR B 1 76 ? 24.540 24.627 -16.492 1.00 67.28 76 THR B O 1
ATOM 1652 N N . ARG B 1 77 ? 24.547 23.243 -14.710 1.00 75.86 77 ARG B N 1
ATOM 1653 C CA . ARG B 1 77 ? 25.667 22.455 -15.211 1.00 73.44 77 ARG B CA 1
ATOM 1654 C C . ARG B 1 77 ? 25.291 21.758 -16.518 1.00 69.24 77 ARG B C 1
ATOM 1655 O O . ARG B 1 77 ? 25.987 21.872 -17.537 1.00 62.23 77 ARG B O 1
ATOM 1663 N N . GLU B 1 78 ? 24.181 21.015 -16.503 1.00 72.82 78 GLU B N 1
ATOM 1664 C CA . GLU B 1 78 ? 23.846 20.202 -17.671 1.00 73.19 78 GLU B CA 1
ATOM 1665 C C . GLU B 1 78 ? 23.677 21.062 -18.911 1.00 70.03 78 GLU B C 1
ATOM 1666 O O . GLU B 1 78 ? 24.074 20.656 -20.011 1.00 71.27 78 GLU B O 1
ATOM 1672 N N . PHE B 1 79 ? 23.145 22.273 -18.744 1.00 70.90 79 PHE B N 1
ATOM 1673 C CA . PHE B 1 79 ? 22.856 23.124 -19.895 1.00 64.35 79 PHE B CA 1
ATOM 1674 C C . PHE B 1 79 ? 24.101 23.733 -20.499 1.00 59.52 79 PHE B C 1
ATOM 1675 O O . PHE B 1 79 ? 24.138 23.959 -21.709 1.00 65.23 79 PHE B O 1
ATOM 1683 N N . GLU B 1 80 ? 25.119 24.011 -19.688 1.00 57.75 80 GLU B N 1
ATOM 1684 C CA . GLU B 1 80 ? 26.336 24.618 -20.211 1.00 59.76 80 GLU B CA 1
ATOM 1685 C C . GLU B 1 80 ? 26.889 23.861 -21.416 1.00 68.31 80 GLU B C 1
ATOM 1686 O O . GLU B 1 80 ? 27.322 24.477 -22.400 1.00 67.92 80 GLU B O 1
ATOM 1692 N N . SER B 1 81 ? 26.833 22.524 -21.386 1.00 66.33 81 SER B N 1
ATOM 1693 C CA . SER B 1 81 ? 27.425 21.719 -22.449 1.00 64.50 81 SER B CA 1
ATOM 1694 C C . SER B 1 81 ? 26.591 21.732 -23.720 1.00 63.27 81 SER B C 1
ATOM 1695 O O . SER B 1 81 ? 27.057 21.259 -24.765 1.00 63.42 81 SER B O 1
ATOM 1698 N N . VAL B 1 82 ? 25.362 22.221 -23.639 1.00 61.76 82 VAL B N 1
ATOM 1699 C CA . VAL B 1 82 ? 24.401 22.233 -24.736 1.00 64.65 82 VAL B CA 1
ATOM 1700 C C . VAL B 1 82 ? 24.252 23.619 -25.377 1.00 67.64 82 VAL B C 1
ATOM 1701 O O . VAL B 1 82 ? 23.961 23.741 -26.575 1.00 61.36 82 VAL B O 1
ATOM 1705 N N . LEU B 1 83 ? 24.519 24.674 -24.598 1.00 62.85 83 LEU B N 1
ATOM 1706 C CA . LEU B 1 83 ? 24.008 26.002 -24.943 1.00 66.55 83 LEU B CA 1
ATOM 1707 C C . LEU B 1 83 ? 24.689 26.595 -26.177 1.00 66.58 83 LEU B C 1
ATOM 1708 O O . LEU B 1 83 ? 24.012 27.195 -27.021 1.00 67.01 83 LEU B O 1
ATOM 1713 N N . VAL B 1 84 ? 26.013 26.443 -26.313 1.00 63.91 84 VAL B N 1
ATOM 1714 C CA . VAL B 1 84 ? 26.692 26.984 -27.493 1.00 63.71 84 VAL B CA 1
ATOM 1715 C C . VAL B 1 84 ? 26.070 26.411 -28.759 1.00 71.86 84 VAL B C 1
ATOM 1716 O O . VAL B 1 84 ? 25.774 27.145 -29.716 1.00 65.04 84 VAL B O 1
ATOM 1720 N N . ASP B 1 85 ? 25.836 25.086 -28.770 1.00 73.39 85 ASP B N 1
ATOM 1721 C CA . ASP B 1 85 ? 25.173 24.446 -29.901 1.00 72.41 85 ASP B CA 1
ATOM 1722 C C . ASP B 1 85 ? 23.751 24.952 -30.063 1.00 72.86 85 ASP B C 1
ATOM 1723 O O . ASP B 1 85 ? 23.387 25.468 -31.129 1.00 73.58 85 ASP B O 1
ATOM 1728 N N . ALA B 1 86 ? 22.928 24.790 -29.018 1.00 63.42 86 ALA B N 1
ATOM 1729 C CA . ALA B 1 86 ? 21.604 25.415 -28.968 1.00 70.35 86 ALA B CA 1
ATOM 1730 C C . ALA B 1 86 ? 21.567 26.776 -29.672 1.00 74.73 86 ALA B C 1
ATOM 1731 O O . ALA B 1 86 ? 20.848 26.945 -30.669 1.00 74.95 86 ALA B O 1
ATOM 1733 N N . PHE B 1 87 ? 22.335 27.761 -29.168 1.00 71.71 87 PHE B N 1
ATOM 1734 C CA . PHE B 1 87 ? 22.265 29.102 -29.751 1.00 78.43 87 PHE B CA 1
ATOM 1735 C C . PHE B 1 87 ? 22.730 29.116 -31.192 1.00 78.48 87 PHE B C 1
ATOM 1736 O O . PHE B 1 87 ? 22.156 29.832 -32.017 1.00 82.92 87 PHE B O 1
ATOM 1744 N N . SER B 1 88 ? 23.815 28.403 -31.495 1.00 76.71 88 SER B N 1
ATOM 1745 C CA . SER B 1 88 ? 24.322 28.386 -32.861 1.00 73.16 88 SER B CA 1
ATOM 1746 C C . SER B 1 88 ? 23.234 27.954 -33.826 1.00 74.25 88 SER B C 1
ATOM 1747 O O . SER B 1 88 ? 23.144 28.455 -34.952 1.00 77.77 88 SER B O 1
ATOM 1750 N N . HIS B 1 89 ? 22.372 27.044 -33.380 1.00 79.37 89 HIS B N 1
ATOM 1751 C CA . HIS B 1 89 ? 21.340 26.500 -34.249 1.00 80.01 89 HIS B CA 1
ATOM 1752 C C . HIS B 1 89 ? 20.219 27.512 -34.469 1.00 77.58 89 HIS B C 1
ATOM 1753 O O . HIS B 1 89 ? 19.831 27.782 -35.608 1.00 80.52 89 HIS B O 1
ATOM 1760 N N . VAL B 1 90 ? 19.694 28.088 -33.389 1.00 75.54 90 VAL B N 1
ATOM 1761 C CA . VAL B 1 90 ? 18.640 29.084 -33.506 1.00 79.15 90 VAL B CA 1
ATOM 1762 C C . VAL B 1 90 ? 19.148 30.378 -34.142 1.00 81.54 90 VAL B C 1
ATOM 1763 O O . VAL B 1 90 ? 18.365 31.102 -34.767 1.00 79.39 90 VAL B O 1
ATOM 1767 N N . ALA B 1 91 ? 20.445 30.681 -34.015 1.00 81.89 91 ALA B N 1
ATOM 1768 C CA . ALA B 1 91 ? 21.089 31.725 -34.803 1.00 77.56 91 ALA B CA 1
ATOM 1769 C C . ALA B 1 91 ? 20.838 31.493 -36.292 1.00 83.25 91 ALA B C 1
ATOM 1770 O O . ALA B 1 91 ? 20.070 32.233 -36.915 1.00 88.36 91 ALA B O 1
ATOM 1772 N N . ARG B 1 92 ? 21.466 30.466 -36.875 1.00 88.73 92 ARG B N 1
ATOM 1773 C CA . ARG B 1 92 ? 21.044 29.967 -38.183 1.00 88.22 92 ARG B CA 1
ATOM 1774 C C . ARG B 1 92 ? 19.533 29.791 -38.168 1.00 89.57 92 ARG B C 1
ATOM 1775 O O . ARG B 1 92 ? 18.940 29.625 -37.100 1.00 91.96 92 ARG B O 1
ATOM 1783 N N . GLU B 1 93 ? 18.891 29.817 -39.328 1.00 91.09 93 GLU B N 1
ATOM 1784 C CA . GLU B 1 93 ? 17.441 29.960 -39.372 1.00 92.63 93 GLU B CA 1
ATOM 1785 C C . GLU B 1 93 ? 17.034 31.301 -38.779 1.00 95.16 93 GLU B C 1
ATOM 1786 O O . GLU B 1 93 ? 15.928 31.450 -38.252 1.00 99.44 93 GLU B O 1
ATOM 1792 N N . ALA B 1 94 ? 17.975 32.255 -38.793 1.00 96.40 94 ALA B N 1
ATOM 1793 C CA . ALA B 1 94 ? 17.642 33.667 -38.892 1.00 86.29 94 ALA B CA 1
ATOM 1794 C C . ALA B 1 94 ? 17.214 34.018 -40.297 1.00 94.06 94 ALA B C 1
ATOM 1795 O O . ALA B 1 94 ? 16.759 35.141 -40.537 1.00 97.13 94 ALA B O 1
ATOM 1797 N N . ASP B 1 95 ? 17.388 33.085 -41.230 1.00 93.42 95 ASP B N 1
ATOM 1798 C CA . ASP B 1 95 ? 17.175 33.327 -42.645 1.00 90.92 95 ASP B CA 1
ATOM 1799 C C . ASP B 1 95 ? 15.699 33.341 -42.880 1.00 86.55 95 ASP B C 1
ATOM 1800 O O . ASP B 1 95 ? 15.018 32.480 -42.331 1.00 87.11 95 ASP B O 1
ATOM 1805 N N . PRO B 1 101 ? 15.320 39.242 -30.258 1.00 84.37 101 PRO B N 1
ATOM 1806 C CA . PRO B 1 101 ? 14.761 38.475 -29.138 1.00 83.03 101 PRO B CA 1
ATOM 1807 C C . PRO B 1 101 ? 15.760 37.468 -28.565 1.00 80.10 101 PRO B C 1
ATOM 1808 O O . PRO B 1 101 ? 15.727 37.154 -27.369 1.00 74.59 101 PRO B O 1
ATOM 1812 N N . LEU B 1 102 ? 16.646 36.959 -29.421 1.00 73.96 102 LEU B N 1
ATOM 1813 C CA . LEU B 1 102 ? 17.701 36.088 -28.926 1.00 73.20 102 LEU B CA 1
ATOM 1814 C C . LEU B 1 102 ? 18.833 36.890 -28.309 1.00 73.84 102 LEU B C 1
ATOM 1815 O O . LEU B 1 102 ? 19.225 36.639 -27.167 1.00 72.68 102 LEU B O 1
ATOM 1820 N N . GLU B 1 103 ? 19.375 37.854 -29.055 1.00 81.38 103 GLU B N 1
ATOM 1821 C CA . GLU B 1 103 ? 20.295 38.822 -28.468 1.00 77.38 103 GLU B CA 1
ATOM 1822 C C . GLU B 1 103 ? 19.816 39.272 -27.098 1.00 73.75 103 GLU B C 1
ATOM 1823 O O . GLU B 1 103 ? 20.599 39.343 -26.142 1.00 68.81 103 GLU B O 1
ATOM 1829 N N . ARG B 1 104 ? 18.515 39.567 -26.988 1.00 78.72 104 ARG B N 1
ATOM 1830 C CA . ARG B 1 104 ? 17.972 40.112 -25.746 1.00 79.99 104 ARG B CA 1
ATOM 1831 C C . ARG B 1 104 ? 18.266 39.151 -24.599 1.00 79.98 104 ARG B C 1
ATOM 1832 O O . ARG B 1 104 ? 18.828 39.528 -23.562 1.00 82.17 104 ARG B O 1
ATOM 1840 N N . LEU B 1 105 ? 17.933 37.882 -24.804 1.00 74.82 105 LEU B N 1
ATOM 1841 C CA . LEU B 1 105 ? 18.162 36.880 -23.777 1.00 76.00 105 LEU B CA 1
ATOM 1842 C C . LEU B 1 105 ? 19.611 36.865 -23.288 1.00 72.36 105 LEU B C 1
ATOM 1843 O O . LEU B 1 105 ? 19.866 36.692 -22.095 1.00 75.03 105 LEU B O 1
ATOM 1848 N N . LEU B 1 106 ? 20.583 37.018 -24.175 1.00 67.42 106 LEU B N 1
ATOM 1849 C CA . LEU B 1 106 ? 21.932 36.802 -23.686 1.00 67.56 106 LEU B CA 1
ATOM 1850 C C . LEU B 1 106 ? 22.297 37.891 -22.688 1.00 76.44 106 LEU B C 1
ATOM 1851 O O . LEU B 1 106 ? 22.940 37.611 -21.667 1.00 73.93 106 LEU B O 1
ATOM 1856 N N . ASN B 1 107 ? 21.851 39.133 -22.947 1.00 80.49 107 ASN B N 1
ATOM 1857 C CA . ASN B 1 107 ? 22.139 40.264 -22.067 1.00 70.38 107 ASN B CA 1
ATOM 1858 C C . ASN B 1 107 ? 21.737 39.964 -20.634 1.00 75.34 107 ASN B C 1
ATOM 1859 O O . ASN B 1 107 ? 22.576 39.983 -19.725 1.00 77.17 107 ASN B O 1
ATOM 1864 N N . ILE B 1 108 ? 20.441 39.694 -20.419 1.00 73.34 108 ILE B N 1
ATOM 1865 C CA . ILE B 1 108 ? 19.955 39.278 -19.101 1.00 73.51 108 ILE B CA 1
ATOM 1866 C C . ILE B 1 108 ? 20.824 38.216 -18.442 1.00 74.31 108 ILE B C 1
ATOM 1867 O O . ILE B 1 108 ? 21.028 38.265 -17.222 1.00 72.48 108 ILE B O 1
ATOM 1872 N N . TRP B 1 109 ? 21.392 37.278 -19.214 1.00 74.19 109 TRP B N 1
ATOM 1873 C CA . TRP B 1 109 ? 22.230 36.255 -18.577 1.00 77.49 109 TRP B CA 1
ATOM 1874 C C . TRP B 1 109 ? 23.554 36.827 -18.080 1.00 77.23 109 TRP B C 1
ATOM 1875 O O . TRP B 1 109 ? 24.134 36.294 -17.126 1.00 76.55 109 TRP B O 1
ATOM 1886 N N . GLN B 1 110 ? 24.048 37.903 -18.696 1.00 77.10 110 GLN B N 1
ATOM 1887 C CA . GLN B 1 110 ? 25.238 38.554 -18.156 1.00 83.60 110 GLN B CA 1
ATOM 1888 C C . GLN B 1 110 ? 24.925 39.260 -16.839 1.00 83.80 110 GLN B C 1
ATOM 1889 O O . GLN B 1 110 ? 25.572 39.017 -15.810 1.00 80.85 110 GLN B O 1
ATOM 1895 N N . GLU B 1 111 ? 23.918 40.135 -16.852 1.00 84.39 111 GLU B N 1
ATOM 1896 C CA . GLU B 1 111 ? 23.648 40.967 -15.684 1.00 82.19 111 GLU B CA 1
ATOM 1897 C C . GLU B 1 111 ? 23.317 40.125 -14.461 1.00 87.46 111 GLU B C 1
ATOM 1898 O O . GLU B 1 111 ? 23.835 40.387 -13.367 1.00 94.59 111 GLU B O 1
ATOM 1904 N N . ARG B 1 112 ? 22.488 39.089 -14.618 1.00 79.97 112 ARG B N 1
ATOM 1905 C CA . ARG B 1 112 ? 22.097 38.329 -13.439 1.00 77.53 112 ARG B CA 1
ATOM 1906 C C . ARG B 1 112 ? 23.150 37.308 -13.035 1.00 80.71 112 ARG B C 1
ATOM 1907 O O . ARG B 1 112 ? 22.888 36.472 -12.158 1.00 77.56 112 ARG B O 1
ATOM 1915 N N . SER B 1 113 ? 24.329 37.378 -13.657 1.00 82.31 113 SER B N 1
ATOM 1916 C CA . SER B 1 113 ? 25.431 36.442 -13.428 1.00 85.92 113 SER B CA 1
ATOM 1917 C C . SER B 1 113 ? 24.959 34.982 -13.494 1.00 85.02 113 SER B C 1
ATOM 1918 O O . SER B 1 113 ? 25.417 34.118 -12.739 1.00 85.06 113 SER B O 1
ATOM 1921 N N . VAL B 1 114 ? 24.035 34.707 -14.423 1.00 83.86 114 VAL B N 1
ATOM 1922 C CA . VAL B 1 114 ? 23.572 33.337 -14.660 1.00 83.34 114 VAL B CA 1
ATOM 1923 C C . VAL B 1 114 ? 24.719 32.449 -15.130 1.00 84.23 114 VAL B C 1
ATOM 1924 O O . VAL B 1 114 ? 24.833 31.284 -14.724 1.00 87.59 114 VAL B O 1
ATOM 1928 N N . TYR B 1 115 ? 25.582 32.979 -15.985 1.00 79.47 115 TYR B N 1
ATOM 1929 C CA . TYR B 1 115 ? 26.814 32.310 -16.366 1.00 79.81 115 TYR B CA 1
ATOM 1930 C C . TYR B 1 115 ? 27.960 33.310 -16.304 1.00 86.32 115 TYR B C 1
ATOM 1931 O O . TYR B 1 115 ? 27.758 34.519 -16.463 1.00 89.89 115 TYR B O 1
ATOM 1940 N N . GLY B 1 116 ? 29.165 32.801 -16.055 1.00 86.76 116 GLY B N 1
ATOM 1941 C CA . GLY B 1 116 ? 30.339 33.654 -16.116 1.00 89.90 116 GLY B CA 1
ATOM 1942 C C . GLY B 1 116 ? 30.499 34.268 -17.493 1.00 90.13 116 GLY B C 1
ATOM 1943 O O . GLY B 1 116 ? 30.071 33.692 -18.494 1.00 88.77 116 GLY B O 1
ATOM 1944 N N . GLY B 1 117 ? 31.116 35.457 -17.540 1.00 87.74 117 GLY B N 1
ATOM 1945 C CA . GLY B 1 117 ? 31.251 36.185 -18.796 1.00 84.41 117 GLY B CA 1
ATOM 1946 C C . GLY B 1 117 ? 32.017 35.449 -19.880 1.00 87.01 117 GLY B C 1
ATOM 1947 O O . GLY B 1 117 ? 31.713 35.617 -21.062 1.00 84.11 117 GLY B O 1
ATOM 1948 N N . GLU B 1 118 ? 33.015 34.647 -19.498 1.00 91.93 118 GLU B N 1
ATOM 1949 C CA . GLU B 1 118 ? 33.764 33.734 -20.371 1.00 90.28 118 GLU B CA 1
ATOM 1950 C C . GLU B 1 118 ? 32.854 32.862 -21.231 1.00 88.91 118 GLU B C 1
ATOM 1951 O O . GLU B 1 118 ? 33.116 32.689 -22.428 1.00 88.83 118 GLU B O 1
ATOM 1957 N N . PHE B 1 119 ? 31.798 32.296 -20.635 1.00 84.54 119 PHE B N 1
ATOM 1958 C CA . PHE B 1 119 ? 30.807 31.516 -21.368 1.00 84.63 119 PHE B CA 1
ATOM 1959 C C . PHE B 1 119 ? 29.831 32.415 -22.108 1.00 84.86 119 PHE B C 1
ATOM 1960 O O . PHE B 1 119 ? 29.565 32.192 -23.296 1.00 82.16 119 PHE B O 1
ATOM 1968 N N . ILE B 1 120 ? 29.276 33.412 -21.408 1.00 84.34 120 ILE B N 1
ATOM 1969 C CA . ILE B 1 120 ? 28.547 34.504 -22.056 1.00 81.13 120 ILE B CA 1
ATOM 1970 C C . ILE B 1 120 ? 29.223 34.930 -23.347 1.00 79.79 120 ILE B C 1
ATOM 1971 O O . ILE B 1 120 ? 28.578 35.035 -24.402 1.00 77.20 120 ILE B O 1
ATOM 1976 N N . GLN B 1 121 ? 30.534 35.159 -23.291 1.00 80.35 121 GLN B N 1
ATOM 1977 C CA . GLN B 1 121 ? 31.303 35.481 -24.486 1.00 82.17 121 GLN B CA 1
ATOM 1978 C C . GLN B 1 121 ? 31.102 34.409 -25.558 1.00 84.10 121 GLN B C 1
ATOM 1979 O O . GLN B 1 121 ? 30.597 34.725 -26.640 1.00 81.78 121 GLN B O 1
ATOM 1985 N N . GLN B 1 122 ? 31.454 33.141 -25.258 1.00 84.95 122 GLN B N 1
ATOM 1986 C CA . GLN B 1 122 ? 31.260 32.009 -26.172 1.00 79.49 122 GLN B CA 1
ATOM 1987 C C . GLN B 1 122 ? 29.868 31.993 -26.781 1.00 76.77 122 GLN B C 1
ATOM 1988 O O . GLN B 1 122 ? 29.701 31.814 -27.995 1.00 76.43 122 GLN B O 1
ATOM 1994 N N . LEU B 1 123 ? 28.861 32.165 -25.926 1.00 74.40 123 LEU B N 1
ATOM 1995 C CA . LEU B 1 123 ? 27.484 32.182 -26.400 1.00 78.83 123 LEU B CA 1
ATOM 1996 C C . LEU B 1 123 ? 27.248 33.286 -27.435 1.00 84.56 123 LEU B C 1
ATOM 1997 O O . LEU B 1 123 ? 26.581 33.053 -28.454 1.00 84.85 123 LEU B O 1
ATOM 2002 N N . LYS B 1 124 ? 27.763 34.502 -27.195 1.00 82.49 124 LYS B N 1
ATOM 2003 C CA . LYS B 1 124 ? 27.584 35.531 -28.214 1.00 85.67 124 LYS B CA 1
ATOM 2004 C C . LYS B 1 124 ? 28.283 35.116 -29.505 1.00 83.42 124 LYS B C 1
ATOM 2005 O O . LYS B 1 124 ? 27.748 35.307 -30.606 1.00 83.28 124 LYS B O 1
ATOM 2011 N N . LEU B 1 125 ? 29.486 34.551 -29.391 1.00 81.73 125 LEU B N 1
ATOM 2012 C CA . LEU B 1 125 ? 30.243 34.214 -30.593 1.00 85.61 125 LEU B CA 1
ATOM 2013 C C . LEU B 1 125 ? 29.576 33.099 -31.387 1.00 86.13 125 LEU B C 1
ATOM 2014 O O . LEU B 1 125 ? 29.703 33.056 -32.616 1.00 85.59 125 LEU B O 1
ATOM 2019 N N . SER B 1 126 ? 28.850 32.200 -30.716 1.00 84.01 126 SER B N 1
ATOM 2020 C CA . SER B 1 126 ? 28.129 31.170 -31.451 1.00 84.34 126 SER B CA 1
ATOM 2021 C C . SER B 1 126 ? 27.044 31.732 -32.366 1.00 85.02 126 SER B C 1
ATOM 2022 O O . SER B 1 126 ? 26.469 30.968 -33.147 1.00 84.19 126 SER B O 1
ATOM 2025 N N . MET B 1 127 ? 26.746 33.029 -32.316 1.00 90.08 127 MET B N 1
ATOM 2026 C CA . MET B 1 127 ? 25.619 33.552 -33.073 1.00 91.71 127 MET B CA 1
ATOM 2027 C C . MET B 1 127 ? 26.055 34.293 -34.339 1.00 96.60 127 MET B C 1
ATOM 2028 O O . MET B 1 127 ? 25.316 35.152 -34.829 1.00 98.88 127 MET B O 1
ATOM 2033 N N . GLU B 1 128 ? 27.227 33.963 -34.889 1.00 98.31 128 GLU B N 1
ATOM 2034 C CA . GLU B 1 128 ? 27.723 34.581 -36.120 1.00 95.43 128 GLU B CA 1
ATOM 2035 C C . GLU B 1 128 ? 28.373 33.551 -37.042 1.00 96.13 128 GLU B C 1
ATOM 2036 O O . GLU B 1 128 ? 27.692 32.726 -37.657 1.00 96.19 128 GLU B O 1
ATOM 2042 N N . THR C 2 3 ? 43.630 -8.524 -31.287 1.00 91.22 141 THR C N 1
ATOM 2043 C CA . THR C 2 3 ? 42.585 -7.976 -30.433 1.00 84.93 141 THR C CA 1
ATOM 2044 C C . THR C 2 3 ? 42.585 -8.650 -29.045 1.00 87.49 141 THR C C 1
ATOM 2045 O O . THR C 2 3 ? 42.611 -9.880 -28.921 1.00 86.50 141 THR C O 1
ATOM 2049 N N . SER C 2 4 ? 42.588 -7.802 -28.010 1.00 90.39 142 SER C N 1
ATOM 2050 C CA . SER C 2 4 ? 42.669 -8.193 -26.601 1.00 84.31 142 SER C CA 1
ATOM 2051 C C . SER C 2 4 ? 41.440 -8.997 -26.186 1.00 82.45 142 SER C C 1
ATOM 2052 O O . SER C 2 4 ? 40.442 -9.032 -26.906 1.00 83.96 142 SER C O 1
ATOM 2055 N N . PRO C 2 5 ? 41.484 -9.678 -25.037 1.00 82.12 143 PRO C N 1
ATOM 2056 C CA . PRO C 2 5 ? 40.282 -10.361 -24.544 1.00 77.50 143 PRO C CA 1
ATOM 2057 C C . PRO C 2 5 ? 39.203 -9.384 -24.099 1.00 80.74 143 PRO C C 1
ATOM 2058 O O . PRO C 2 5 ? 39.490 -8.294 -23.596 1.00 81.50 143 PRO C O 1
ATOM 2062 N N . SER C 2 6 ? 37.945 -9.802 -24.270 1.00 79.43 144 SER C N 1
ATOM 2063 C CA . SER C 2 6 ? 36.796 -8.930 -24.026 1.00 76.06 144 SER C CA 1
ATOM 2064 C C . SER C 2 6 ? 36.546 -8.741 -22.531 1.00 74.18 144 SER C C 1
ATOM 2065 O O . SER C 2 6 ? 36.680 -9.681 -21.741 1.00 66.11 144 SER C O 1
ATOM 2068 N N . TYR C 2 7 ? 36.170 -7.514 -22.146 1.00 75.19 145 TYR C N 1
ATOM 2069 C CA . TYR C 2 7 ? 35.983 -7.200 -20.730 1.00 70.05 145 TYR C CA 1
ATOM 2070 C C . TYR C 2 7 ? 34.967 -8.134 -20.086 1.00 63.26 145 TYR C C 1
ATOM 2071 O O . TYR C 2 7 ? 33.957 -8.514 -20.690 1.00 60.07 145 TYR C O 1
ATOM 2080 N N . SER C 2 8 ? 35.221 -8.476 -18.838 1.00 51.76 146 SER C N 1
ATOM 2081 C CA . SER C 2 8 ? 34.249 -9.260 -18.155 1.00 63.85 146 SER C CA 1
ATOM 2082 C C . SER C 2 8 ? 33.858 -8.534 -16.890 1.00 57.50 146 SER C C 1
ATOM 2083 O O . SER C 2 8 ? 34.732 -8.132 -16.110 1.00 62.57 146 SER C O 1
ATOM 2086 N N . PRO C 2 9 ? 32.566 -8.343 -16.654 1.00 59.18 147 PRO C N 1
ATOM 2087 C CA . PRO C 2 9 ? 32.103 -7.533 -15.525 1.00 61.59 147 PRO C CA 1
ATOM 2088 C C . PRO C 2 9 ? 32.572 -8.088 -14.196 1.00 69.30 147 PRO C C 1
ATOM 2089 O O . PRO C 2 9 ? 32.627 -7.342 -13.215 1.00 67.90 147 PRO C O 1
ATOM 2104 N N . SER C 2 11 ? 35.679 -9.507 -13.641 1.00 62.38 149 SER C N 1
ATOM 2105 C CA . SER C 2 11 ? 37.140 -9.345 -13.456 1.00 61.50 149 SER C CA 1
ATOM 2106 C C . SER C 2 11 ? 37.589 -8.518 -12.224 1.00 72.68 149 SER C C 1
ATOM 2107 O O . SER C 2 11 ? 38.605 -8.870 -11.625 1.00 83.52 149 SER C O 1
ATOM 2110 N N . PRO C 2 12 ? 36.876 -7.434 -11.867 1.00 75.29 150 PRO C N 1
ATOM 2111 C CA . PRO C 2 12 ? 37.173 -6.739 -10.604 1.00 77.27 150 PRO C CA 1
ATOM 2112 C C . PRO C 2 12 ? 37.287 -7.690 -9.420 1.00 76.10 150 PRO C C 1
ATOM 2113 O O . PRO C 2 12 ? 36.519 -8.643 -9.292 1.00 79.48 150 PRO C O 1
ATOM 2117 N N . SER C 2 13 ? 38.204 -7.369 -8.504 1.00 80.39 151 SER C N 1
ATOM 2118 C CA . SER C 2 13 ? 38.435 -8.207 -7.330 1.00 79.39 151 SER C CA 1
ATOM 2119 C C . SER C 2 13 ? 37.401 -7.959 -6.232 1.00 80.24 151 SER C C 1
ATOM 2120 O O . SER C 2 13 ? 37.260 -6.844 -5.727 1.00 85.27 151 SER C O 1
ATOM 2123 N N . TYR C 2 14 ? 36.721 -9.029 -5.838 1.00 84.39 152 TYR C N 1
ATOM 2124 C CA . TYR C 2 14 ? 35.700 -9.080 -4.793 1.00 84.90 152 TYR C CA 1
ATOM 2125 C C . TYR C 2 14 ? 36.178 -9.574 -3.434 1.00 84.26 152 TYR C C 1
ATOM 2126 O O . TYR C 2 14 ? 36.954 -10.540 -3.327 1.00 83.21 152 TYR C O 1
#

Solvent-accessible surface area: 14177 Å² total

Sequence (261 aa):
SFSESALEKKLSELSNSQHSVQTLSLWLIHHRKHAGPIVSVWHRELRKAKSNRKLTFLYLANDVIQNSKRKGPEFTREFESVLVDAFSHVAREADEGCKKPLERLLNIWQERSVYGGEFIQQLKLSMSFSESALEKKLSELSNSQHSVQTLSLWLIHHRKHAGPIVSVWHRELRKAKSNRKLTFLYLANDVIQNSKRKGPEFTREFESVLVDAFSHVAREADPLERLLNIWQERSVYGGEFIQQLKLSMETSPSYSPSPSY

GO terms:
  GO:0005634 nucleus (C, IDA)
  GO:0097550 transcription preinitiation complex (C, IDA)
  GO:0001111 RNA polymerase II promoter clearance (P, IMP)
  GO:0005654 nucleoplasm (C, TAS)
  GO:0042802 identical protein binding (F, IPI)
  GO:0005515 protein binding (F, IPI)
  GO:0005654 nuc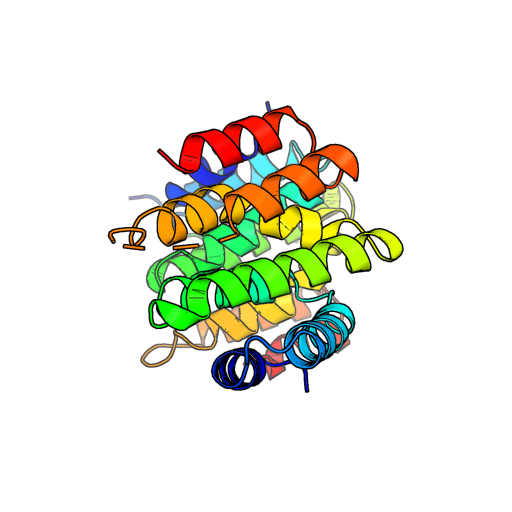leoplasm (C, IDA)
  GO:0000993 RNA polymerase II complex binding (F, IDA)
  GO:0045944 positive regulation of transcription by RNA polymerase II (P, IDA)
  GO:0010564 regulation of cell cycle process (P, IDA)
  GO:0008284 positive regulation of cell population proliferation (P, IDA)